Protein AF-A0A8B9GJD8-F1 (afdb_monomer_lite)

Secondary structure (DSSP, 8-state):
--HHHHHHHHHHHHHHHHHT------------------------------------S----PPPP----TTHHHHHHHHHHHHHHHHHHHHHHHHHHHHHHHHHHHHHHHHHHHHHHHHHHHHHHHHHHHHHHHHHHHHHHHHHHHHHHHHHT-GGGHHHHHHHHGGGB-TTS-B-TTTS-HHHHHHHHHHHHHHHHHHHHS-STTSTTHHHHHHHHHS-SS----PPPPPP---

Sequence (235 aa):
MSKYLLGAVALVAVGLLIVSGEWSPGAGRGFWGRVGALHPPHRLFLSSGGVYDPADGGCWKLPPSGTGDPQSPQSLSLLLDKLAKENQEIRLMQAELQAHKEELQVLLHKSEENGRLRAALEREAAALQEARAELQRLRAFLRLLEGFMGRLGWGQHFGGVAAQLDGAFRADGAFAHDRLRFTDFVDAVEEMLEEVARRERGRKDVADGFEEFVLRHYSSPGGKERGWRAPGTAG

Structure (mmCIF, N/CA/C/O backbone):
data_AF-A0A8B9GJD8-F1
#
_entry.id   AF-A0A8B9GJD8-F1
#
loop_
_atom_site.group_PDB
_atom_site.id
_atom_site.type_symbol
_atom_site.label_atom_id
_atom_site.label_alt_id
_atom_site.label_comp_id
_atom_site.label_asym_id
_atom_site.label_entity_id
_atom_site.label_seq_id
_atom_site.pdbx_PDB_ins_code
_atom_site.Cartn_x
_atom_site.Cartn_y
_atom_site.Cartn_z
_atom_site.occupancy
_atom_site.B_iso_or_equiv
_atom_site.auth_seq_id
_atom_site.auth_comp_id
_atom_site.auth_asym_id
_atom_site.auth_atom_id
_atom_site.pdbx_PDB_model_num
ATOM 1 N N . MET A 1 1 ? 19.750 16.451 37.054 1.00 52.12 1 MET A N 1
ATOM 2 C CA . MET A 1 1 ? 18.864 15.369 36.569 1.00 52.12 1 MET A CA 1
ATOM 3 C C . MET A 1 1 ? 17.425 15.670 36.957 1.00 52.12 1 MET A C 1
ATOM 5 O O . MET A 1 1 ? 17.160 15.959 38.116 1.00 52.12 1 MET A O 1
ATOM 9 N N . SER A 1 2 ? 16.525 15.686 35.974 1.00 58.72 2 SER A N 1
ATOM 10 C CA . SER A 1 2 ? 15.133 16.130 36.115 1.00 58.72 2 SER A CA 1
ATOM 11 C C . SER A 1 2 ? 14.290 15.135 36.927 1.00 58.72 2 SER A C 1
ATOM 13 O O . SER A 1 2 ? 14.266 13.948 36.610 1.00 58.72 2 SER A O 1
ATOM 15 N N . LYS A 1 3 ? 13.575 15.615 37.955 1.00 64.38 3 LYS A N 1
ATOM 16 C CA . LYS A 1 3 ? 12.706 14.813 38.849 1.00 64.38 3 LYS A CA 1
ATOM 17 C C . LYS A 1 3 ? 11.598 14.064 38.092 1.00 64.38 3 LYS A C 1
ATOM 19 O O . LYS A 1 3 ? 11.141 13.016 38.533 1.00 64.38 3 LYS A O 1
ATOM 24 N N . TYR A 1 4 ? 11.222 14.572 36.922 1.00 72.81 4 TYR A N 1
ATOM 25 C CA . TYR A 1 4 ? 10.200 13.993 36.052 1.00 72.81 4 TYR A CA 1
ATOM 26 C C . TYR A 1 4 ? 10.686 12.749 35.297 1.00 72.81 4 TYR A C 1
ATOM 28 O O . TYR A 1 4 ? 9.882 11.893 34.943 1.00 72.81 4 TYR A O 1
ATOM 36 N N . LEU A 1 5 ? 12.004 12.607 35.107 1.00 75.50 5 LEU A N 1
ATOM 37 C CA . LEU A 1 5 ? 12.581 11.439 34.443 1.00 75.50 5 LEU A CA 1
ATOM 38 C C . LEU A 1 5 ? 12.452 10.185 35.321 1.00 75.50 5 LEU A C 1
ATOM 40 O O . LEU A 1 5 ? 12.151 9.107 34.824 1.00 75.50 5 LEU A O 1
ATOM 44 N N . LEU A 1 6 ? 12.623 10.342 36.638 1.00 74.31 6 LEU A N 1
ATOM 45 C CA . LEU A 1 6 ? 12.519 9.238 37.594 1.00 74.31 6 LEU A CA 1
ATOM 46 C C . LEU A 1 6 ? 11.077 8.718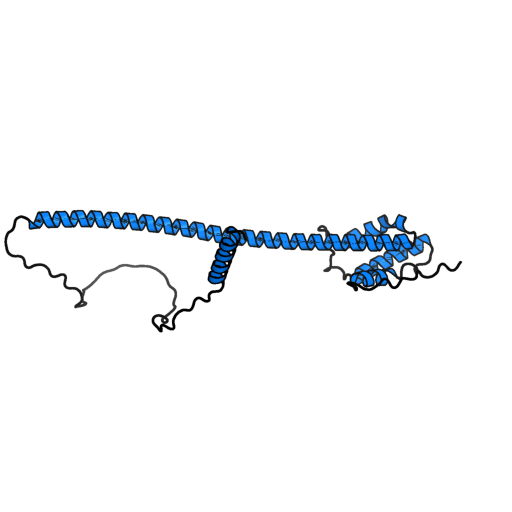 37.704 1.00 74.31 6 LEU A C 1
ATOM 48 O O . LEU A 1 6 ? 10.859 7.511 37.752 1.00 74.31 6 LEU A O 1
ATOM 52 N N . GLY A 1 7 ? 10.093 9.625 37.672 1.00 75.81 7 GLY A N 1
ATOM 53 C CA . GLY A 1 7 ? 8.674 9.259 37.658 1.00 75.81 7 GLY A CA 1
ATOM 54 C C . GLY A 1 7 ? 8.264 8.515 36.384 1.00 75.81 7 GLY A C 1
ATOM 55 O O . GLY A 1 7 ? 7.554 7.515 36.458 1.00 75.81 7 GLY A O 1
ATOM 56 N N . ALA A 1 8 ? 8.764 8.949 35.222 1.00 82.06 8 ALA A N 1
ATOM 57 C CA . ALA A 1 8 ? 8.489 8.282 33.950 1.00 82.06 8 ALA A CA 1
ATOM 58 C C . ALA A 1 8 ? 9.085 6.864 33.897 1.00 82.06 8 ALA A C 1
ATOM 60 O O . ALA A 1 8 ? 8.410 5.927 33.479 1.00 82.06 8 ALA A O 1
ATOM 61 N N . VAL A 1 9 ? 10.317 6.683 34.386 1.00 80.00 9 VAL A N 1
ATOM 62 C CA . VAL A 1 9 ? 10.970 5.364 34.441 1.00 80.00 9 VAL A CA 1
ATOM 63 C C . VAL A 1 9 ? 10.242 4.413 35.399 1.00 80.00 9 VAL A C 1
ATOM 65 O O . VAL A 1 9 ? 10.074 3.239 35.074 1.00 80.00 9 VAL A O 1
ATOM 68 N N . ALA A 1 10 ? 9.744 4.907 36.538 1.00 79.19 10 ALA A N 1
ATOM 69 C CA . ALA A 1 10 ? 8.987 4.091 37.489 1.00 79.19 10 ALA A CA 1
ATOM 70 C C . ALA A 1 10 ? 7.665 3.567 36.897 1.00 79.19 10 ALA A C 1
ATOM 72 O O . ALA A 1 10 ? 7.338 2.394 37.067 1.00 79.19 10 ALA A O 1
ATOM 73 N N . LEU A 1 11 ? 6.930 4.403 36.156 1.00 84.88 11 LEU A N 1
ATOM 74 C CA . LEU A 1 11 ? 5.676 3.992 35.512 1.00 84.88 11 LEU A CA 1
ATOM 75 C C . LEU A 1 11 ? 5.904 2.971 34.391 1.00 84.88 11 LEU A C 1
ATOM 77 O O . LEU A 1 11 ? 5.134 2.020 34.264 1.00 84.88 11 LEU A O 1
ATOM 81 N N . VAL A 1 12 ? 6.985 3.124 33.622 1.00 84.38 12 VAL A N 1
ATOM 82 C CA . VAL A 1 12 ? 7.373 2.155 32.586 1.00 84.38 12 VAL A CA 1
ATOM 83 C C . VAL A 1 12 ? 7.756 0.810 33.212 1.00 84.38 12 VAL A C 1
ATOM 85 O O . VAL A 1 12 ? 7.318 -0.230 32.725 1.00 84.38 12 VAL A O 1
ATOM 88 N N . ALA A 1 13 ? 8.499 0.814 34.323 1.00 76.25 13 ALA A N 1
ATOM 89 C CA . ALA A 1 13 ? 8.884 -0.408 35.026 1.00 76.25 13 ALA A CA 1
ATOM 90 C C . ALA A 1 13 ? 7.672 -1.166 35.595 1.00 76.25 13 ALA A C 1
ATOM 92 O O . ALA A 1 13 ? 7.586 -2.380 35.433 1.00 76.25 13 ALA A O 1
ATOM 93 N N . VAL A 1 14 ? 6.707 -0.462 36.199 1.00 76.56 14 VAL A N 1
ATOM 94 C CA . VAL A 1 14 ? 5.468 -1.074 36.715 1.00 76.56 14 VAL A CA 1
ATOM 95 C C . VAL A 1 14 ? 4.593 -1.607 35.576 1.00 76.56 14 VAL A C 1
ATOM 97 O O . VAL A 1 14 ? 4.058 -2.708 35.683 1.00 76.56 14 VAL A O 1
ATOM 100 N N . GLY A 1 15 ? 4.495 -0.878 34.458 1.00 72.38 15 GLY A N 1
ATOM 101 C CA . GLY A 1 15 ? 3.761 -1.330 33.273 1.00 72.38 15 GLY A CA 1
ATOM 102 C C . GLY A 1 15 ? 4.343 -2.607 32.656 1.00 72.38 15 GLY A C 1
ATOM 103 O O . GLY A 1 15 ? 3.597 -3.527 32.328 1.00 72.38 15 GLY A O 1
ATOM 104 N N . LEU A 1 16 ? 5.674 -2.710 32.574 1.00 72.00 16 LEU A N 1
ATOM 105 C CA . LEU A 1 16 ? 6.369 -3.923 32.119 1.00 72.00 16 LEU A CA 1
ATOM 106 C C . LEU A 1 16 ? 6.192 -5.109 33.080 1.00 72.00 16 LEU A C 1
ATOM 108 O O . LEU A 1 16 ? 6.101 -6.251 32.626 1.00 72.00 16 LEU A O 1
ATOM 112 N N . LEU A 1 17 ? 6.095 -4.845 34.387 1.00 67.19 17 LEU A N 1
ATOM 113 C CA . LEU A 1 17 ? 5.911 -5.877 35.413 1.00 67.19 17 LEU A CA 1
ATOM 114 C C . LEU A 1 17 ? 4.512 -6.510 35.361 1.00 67.19 17 LEU A C 1
ATOM 116 O O . LEU A 1 17 ? 4.373 -7.711 35.570 1.00 67.19 17 LEU A O 1
ATOM 120 N N . ILE A 1 18 ? 3.487 -5.720 35.026 1.00 68.94 18 ILE A N 1
ATOM 121 C CA . ILE A 1 18 ? 2.104 -6.201 34.868 1.00 68.94 18 ILE A CA 1
ATOM 122 C C . ILE A 1 18 ? 1.950 -7.019 33.576 1.00 68.94 18 ILE A C 1
ATOM 124 O O . ILE A 1 18 ? 1.262 -8.037 33.567 1.00 68.94 18 ILE A O 1
ATOM 128 N N . VAL A 1 19 ? 2.613 -6.603 32.492 1.00 67.50 19 VAL A N 1
ATOM 129 C CA . VAL A 1 19 ? 2.533 -7.271 31.180 1.00 67.50 19 VAL A CA 1
ATOM 130 C C . VAL A 1 19 ? 3.307 -8.594 31.141 1.00 67.50 19 VAL A C 1
ATOM 132 O O . VAL A 1 19 ? 2.925 -9.495 30.400 1.00 67.50 19 VAL A O 1
ATOM 135 N N . SER A 1 20 ? 4.353 -8.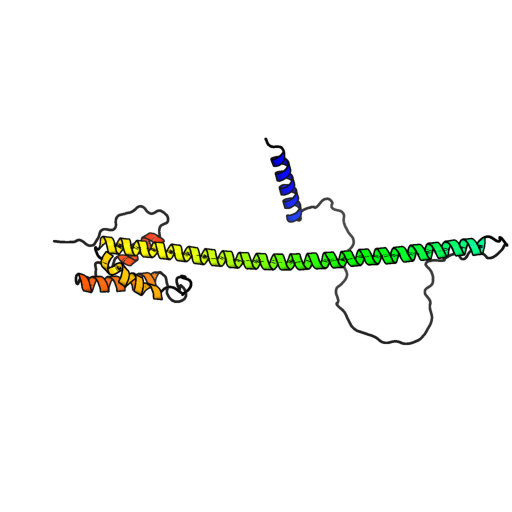754 31.956 1.00 58.47 20 SER A N 1
ATOM 136 C CA . SER A 1 20 ? 5.208 -9.952 31.910 1.00 58.47 20 SER A CA 1
ATOM 137 C C . SER A 1 20 ? 4.705 -11.136 32.748 1.00 58.47 20 SER A C 1
ATOM 139 O O . SER A 1 20 ? 5.341 -12.180 32.738 1.00 58.47 20 SER A O 1
ATOM 141 N N . GLY A 1 21 ? 3.569 -11.028 33.449 1.00 49.94 21 GLY A N 1
ATOM 142 C CA . GLY A 1 21 ? 2.889 -12.193 34.043 1.00 49.94 21 GLY A CA 1
ATOM 143 C C . GLY A 1 21 ? 3.675 -12.984 35.102 1.00 49.94 21 GLY A C 1
ATOM 144 O O . GLY A 1 21 ? 3.271 -14.091 35.448 1.00 49.94 21 GLY A O 1
ATOM 145 N N . GLU A 1 22 ? 4.767 -12.440 35.642 1.00 53.16 22 GLU A N 1
ATOM 146 C CA . GLU A 1 22 ? 5.702 -13.172 36.504 1.00 53.16 22 GLU A CA 1
ATOM 147 C C . GLU A 1 22 ? 5.793 -12.535 37.899 1.00 53.16 22 GLU A C 1
ATOM 149 O O . GLU A 1 22 ? 6.840 -12.100 38.368 1.00 53.16 22 GLU A O 1
ATOM 154 N N . TRP A 1 23 ? 4.650 -12.472 38.587 1.00 46.44 23 TRP A N 1
ATOM 155 C CA . TRP A 1 23 ? 4.598 -12.295 40.039 1.00 46.44 23 TRP A CA 1
ATOM 156 C C . TRP A 1 23 ? 4.320 -13.663 40.669 1.00 46.44 23 TRP A C 1
ATOM 158 O O . TRP A 1 23 ? 3.176 -14.083 40.823 1.00 46.44 23 TRP A O 1
ATOM 168 N N . SER A 1 24 ? 5.393 -14.370 41.024 1.00 49.72 24 SER A N 1
ATOM 169 C CA . SER A 1 24 ? 5.356 -15.454 42.007 1.00 49.72 24 SER A CA 1
ATOM 170 C C . SER A 1 24 ? 6.076 -15.009 43.277 1.00 49.72 24 SER A C 1
ATOM 172 O O . SER A 1 24 ? 7.305 -14.983 43.311 1.00 49.72 24 SER A O 1
ATOM 174 N N . PRO A 1 25 ? 5.335 -14.740 44.358 1.00 42.56 25 PRO A N 1
ATOM 175 C CA . PRO A 1 25 ? 5.820 -14.930 45.703 1.00 42.56 25 PRO A CA 1
ATOM 176 C C . PRO A 1 25 ? 4.990 -16.027 46.356 1.00 42.56 25 PRO A C 1
ATOM 178 O O . PRO A 1 25 ? 3.794 -15.886 46.596 1.00 42.56 25 PRO A O 1
ATOM 181 N N . GLY A 1 26 ? 5.680 -17.108 46.698 1.00 36.25 26 GLY A N 1
ATOM 182 C CA . GLY A 1 26 ? 5.200 -18.049 47.694 1.00 36.25 26 GLY A CA 1
ATOM 183 C C . GLY A 1 26 ? 4.646 -19.330 47.105 1.00 36.25 26 GLY A C 1
ATOM 184 O O . GLY A 1 26 ? 3.474 -19.442 46.759 1.00 36.25 26 GLY A O 1
ATOM 185 N N . ALA A 1 27 ? 5.496 -20.352 47.121 1.00 48.06 27 ALA A N 1
ATOM 186 C CA . ALA A 1 27 ? 5.062 -21.725 47.277 1.00 48.06 27 ALA A CA 1
ATOM 187 C C . ALA A 1 27 ? 4.088 -21.820 48.470 1.00 48.06 27 ALA A C 1
ATOM 189 O O . ALA A 1 27 ? 4.491 -21.826 49.629 1.00 48.06 27 ALA A O 1
ATOM 190 N N . GLY A 1 28 ? 2.798 -21.881 48.157 1.00 37.38 28 GLY A N 1
ATOM 191 C CA . GLY A 1 28 ? 1.690 -21.997 49.097 1.00 37.38 28 GLY A CA 1
ATOM 192 C C . GLY A 1 28 ? 0.603 -22.867 48.485 1.00 37.38 28 GLY A C 1
ATOM 193 O O . GLY A 1 28 ? -0.443 -22.398 48.069 1.00 37.38 28 GLY A O 1
ATOM 194 N N . ARG A 1 29 ? 0.946 -24.146 48.354 1.00 40.56 29 ARG A N 1
ATOM 195 C CA . ARG A 1 29 ? 0.120 -25.309 48.020 1.00 40.56 29 ARG A CA 1
ATOM 196 C C . ARG A 1 29 ? -1.387 -25.154 48.329 1.00 40.56 29 ARG A C 1
ATOM 198 O O . ARG A 1 29 ? -1.774 -25.110 49.489 1.00 40.56 29 ARG A O 1
ATOM 205 N N . GLY A 1 30 ? -2.197 -25.329 47.285 1.00 39.03 30 GLY A N 1
ATOM 206 C CA . GLY A 1 30 ? -3.366 -26.211 47.323 1.00 39.03 30 GLY A CA 1
ATOM 207 C C . GLY A 1 30 ? -4.744 -25.557 47.421 1.00 39.03 30 GLY A C 1
ATOM 208 O O . GLY A 1 30 ? -4.943 -24.610 48.167 1.00 39.03 30 GLY A O 1
ATOM 209 N N . PHE A 1 31 ? -5.696 -26.213 46.740 1.00 41.84 31 PHE A N 1
ATOM 210 C CA . PHE A 1 31 ? -7.151 -26.070 46.890 1.00 41.84 31 PHE A CA 1
ATOM 211 C C . PHE A 1 31 ? -7.703 -24.858 46.113 1.00 41.84 31 PHE A C 1
ATOM 213 O O . PHE A 1 31 ? -7.696 -23.742 46.597 1.00 41.84 31 PHE A O 1
ATOM 220 N N . TRP A 1 32 ? -8.098 -24.948 44.842 1.00 34.38 32 TRP A N 1
ATOM 221 C CA . TRP A 1 32 ? -9.120 -25.819 44.263 1.00 34.38 32 TRP A CA 1
ATOM 222 C C . TRP A 1 32 ? -8.892 -25.950 42.750 1.00 34.38 32 TRP A C 1
ATOM 224 O O . TRP A 1 32 ? -8.771 -24.950 42.050 1.00 34.38 32 TRP A O 1
ATOM 234 N N . GLY A 1 33 ? -8.854 -27.177 42.229 1.00 32.78 33 GLY A N 1
ATOM 235 C CA . GLY A 1 33 ? -8.586 -27.419 40.809 1.00 32.78 33 GLY A CA 1
ATOM 236 C C . GLY A 1 33 ? -8.928 -28.833 40.345 1.00 32.78 33 GLY A C 1
ATOM 237 O O . GLY A 1 33 ? -8.053 -29.538 39.851 1.00 32.78 33 GLY A O 1
ATOM 238 N N . ARG A 1 34 ? -10.180 -29.259 40.552 1.00 36.41 34 ARG A N 1
ATOM 239 C CA . ARG A 1 34 ? -10.932 -30.313 39.825 1.00 36.41 34 ARG A CA 1
ATOM 240 C C . ARG A 1 34 ? -12.284 -30.407 40.541 1.00 36.41 34 ARG A C 1
ATOM 242 O O . ARG A 1 34 ? -12.280 -30.488 41.758 1.00 36.41 34 ARG A O 1
ATOM 249 N N . VAL A 1 35 ? -13.454 -30.289 39.923 1.00 35.50 35 VAL A N 1
ATOM 250 C CA . VAL A 1 35 ? -14.062 -31.072 38.832 1.00 35.50 35 VAL A CA 1
ATOM 251 C C . VAL A 1 35 ? -15.124 -30.128 38.230 1.00 35.50 35 VAL A C 1
ATOM 253 O O . VAL A 1 35 ? -15.815 -29.456 38.980 1.00 35.50 35 VAL A O 1
ATOM 256 N N . GLY A 1 36 ? -15.215 -29.873 36.931 1.00 34.38 36 GLY A N 1
ATOM 257 C CA . GLY A 1 36 ? -15.635 -30.801 35.891 1.00 34.38 36 GLY A CA 1
ATOM 258 C C . GLY A 1 36 ? -16.574 -30.036 34.960 1.00 34.38 36 GLY A C 1
ATOM 259 O O . GLY A 1 36 ? -17.546 -29.434 35.406 1.00 34.38 36 GLY A O 1
ATOM 260 N N . ALA A 1 37 ? -16.239 -30.022 33.677 1.00 37.44 37 ALA A N 1
ATOM 261 C CA . ALA A 1 37 ? -17.103 -29.539 32.616 1.00 37.44 37 ALA A CA 1
ATOM 262 C C . ALA A 1 37 ? -18.340 -30.443 32.483 1.00 37.44 37 ALA A C 1
ATOM 264 O O . ALA A 1 37 ? -18.193 -31.659 32.526 1.00 37.44 37 ALA A O 1
ATOM 265 N N . LEU A 1 38 ? -19.520 -29.853 32.275 1.00 33.72 38 LEU A N 1
ATOM 266 C CA . LEU A 1 38 ? -20.425 -30.146 31.156 1.00 33.72 38 LEU A CA 1
ATOM 267 C C . LEU A 1 38 ? -21.496 -29.037 31.082 1.00 33.72 38 LEU A C 1
ATOM 269 O O . LEU A 1 38 ? -21.999 -28.563 32.097 1.00 33.72 38 LEU A O 1
ATOM 273 N N . HIS A 1 39 ? -21.779 -28.588 29.861 1.00 34.91 39 HIS A N 1
ATOM 274 C CA . HIS A 1 39 ? -22.654 -27.462 29.512 1.00 34.91 39 HIS A CA 1
ATOM 275 C C . HIS A 1 39 ? -24.172 -27.831 29.589 1.00 34.91 39 HIS A C 1
ATOM 277 O O . HIS A 1 39 ? -24.494 -29.013 29.695 1.00 34.91 39 HIS A O 1
ATOM 283 N N . PRO A 1 40 ? -25.098 -26.843 29.525 1.00 46.16 40 PRO A N 1
ATOM 284 C CA . PRO A 1 40 ? -26.547 -26.907 29.827 1.00 46.16 40 PRO A CA 1
ATOM 285 C C . PRO A 1 40 ? -27.389 -26.994 28.514 1.00 46.16 40 PRO A C 1
ATOM 287 O O . PRO A 1 40 ? -26.823 -27.453 27.523 1.00 46.16 40 PRO A O 1
ATOM 290 N N . PRO A 1 41 ? -28.629 -26.446 28.347 1.00 57.69 41 PRO A N 1
ATOM 291 C CA . PRO A 1 41 ? -29.826 -26.234 29.201 1.00 57.69 41 PRO A CA 1
ATOM 292 C C . PRO A 1 41 ? -31.145 -26.795 28.564 1.00 57.69 41 PRO A C 1
ATOM 294 O O . PRO A 1 41 ? -31.157 -27.146 27.393 1.00 57.69 41 PRO A O 1
ATOM 297 N N . HIS A 1 42 ? -32.276 -26.824 29.299 1.00 31.47 42 HIS A N 1
ATOM 298 C CA . HIS A 1 42 ? -33.621 -26.310 28.901 1.00 31.47 42 HIS A CA 1
ATOM 299 C C . HIS A 1 42 ? -34.819 -26.913 29.691 1.00 31.47 42 HIS A C 1
ATOM 301 O O . HIS A 1 42 ? -35.090 -28.103 29.637 1.00 31.47 42 HIS A O 1
ATOM 307 N N . ARG A 1 43 ? -35.573 -25.991 30.322 1.00 29.33 43 ARG A N 1
ATOM 308 C CA . ARG A 1 43 ? -37.045 -25.856 30.502 1.00 29.33 43 ARG A CA 1
ATOM 309 C C . ARG A 1 43 ? -37.941 -26.966 31.117 1.00 29.33 43 ARG A C 1
ATOM 311 O O . ARG A 1 43 ? -38.266 -27.946 30.470 1.00 29.33 43 ARG A O 1
ATOM 318 N N . LEU A 1 44 ? -38.542 -26.560 32.253 1.00 35.66 44 LEU A N 1
ATOM 319 C CA . LEU A 1 44 ? -39.980 -26.535 32.631 1.00 35.66 44 LEU A CA 1
ATOM 320 C C . LEU A 1 44 ? -40.800 -27.845 32.615 1.00 35.66 44 LEU A C 1
ATOM 322 O O . LEU A 1 44 ? -41.134 -28.327 31.544 1.00 35.66 44 LEU A O 1
ATOM 326 N N . PHE A 1 45 ? -41.351 -28.255 33.768 1.00 28.11 45 PHE A N 1
ATOM 327 C CA . PHE A 1 45 ? -42.769 -28.031 34.128 1.00 28.11 45 PHE A CA 1
ATOM 328 C C . PHE A 1 45 ? -43.081 -28.511 35.560 1.00 28.11 45 PHE A C 1
ATOM 330 O O . PHE A 1 45 ? -42.372 -29.336 36.127 1.00 28.11 45 PHE A O 1
ATOM 337 N N . LEU A 1 46 ? -44.138 -27.934 36.135 1.00 37.69 46 LEU A N 1
ATOM 338 C CA . LEU A 1 46 ? -44.667 -28.153 37.484 1.00 37.69 46 LEU A CA 1
ATOM 339 C C . LEU A 1 46 ? -45.100 -29.610 37.742 1.00 37.69 46 LEU A C 1
ATOM 341 O O . LEU A 1 46 ? -45.616 -30.247 36.831 1.00 37.69 46 LEU A O 1
ATOM 345 N N . SER A 1 47 ? -45.053 -30.072 38.999 1.00 30.70 47 SER A N 1
ATOM 346 C CA . SER A 1 47 ? -46.262 -30.350 39.805 1.00 30.70 47 SER A CA 1
ATOM 347 C C . SER A 1 47 ? -45.975 -31.252 41.016 1.00 30.70 47 SER A C 1
ATOM 349 O O . SER A 1 47 ? -45.367 -32.306 40.887 1.00 30.70 47 SER A O 1
ATOM 351 N N . SER A 1 48 ? -46.514 -30.817 42.158 1.00 36.06 48 SER A N 1
ATOM 352 C CA . SER A 1 48 ? -47.061 -31.594 43.278 1.00 36.06 48 SER A CA 1
ATOM 353 C C . SER A 1 48 ? -46.219 -32.656 43.995 1.00 36.06 48 SER A C 1
ATOM 355 O O . SER A 1 48 ? -45.950 -33.732 43.476 1.00 36.06 48 SER A O 1
ATOM 357 N N . GLY A 1 49 ? -46.049 -32.421 45.300 1.00 32.59 49 GLY A N 1
ATOM 358 C CA . GLY A 1 49 ? -46.231 -33.479 46.291 1.00 32.59 49 GLY A CA 1
ATOM 359 C C . GLY A 1 49 ? -44.990 -33.884 47.077 1.00 32.59 49 GLY A C 1
ATOM 360 O O . GLY A 1 49 ? -44.167 -34.648 46.596 1.00 32.59 49 GLY A O 1
ATOM 361 N N . GLY A 1 50 ? -44.980 -33.499 48.355 1.00 30.31 50 GLY A N 1
ATOM 362 C CA . GLY A 1 50 ? -44.617 -34.443 49.409 1.00 30.31 50 GLY A CA 1
ATOM 363 C C . GLY A 1 50 ? -43.270 -34.249 50.098 1.00 30.31 50 GLY A C 1
ATOM 364 O O . GLY A 1 50 ? -42.237 -34.639 49.580 1.00 30.31 50 GLY A O 1
ATOM 365 N N . VAL A 1 51 ? -43.383 -33.788 51.346 1.00 33.50 51 VAL A N 1
ATOM 366 C CA . VAL A 1 51 ? -42.628 -34.234 52.530 1.00 33.50 51 VAL A CA 1
ATOM 367 C C . VAL A 1 51 ? -41.131 -33.906 52.573 1.00 33.50 51 VAL A C 1
ATOM 369 O O . VAL A 1 51 ? -40.276 -34.537 51.964 1.00 33.50 51 VAL A O 1
ATOM 372 N N . TYR A 1 52 ? -40.850 -32.919 53.415 1.00 30.80 52 TYR A N 1
ATOM 373 C CA . TYR A 1 52 ? -39.572 -32.627 54.047 1.00 30.80 52 TYR A CA 1
ATOM 374 C C . TYR A 1 52 ? -39.071 -33.834 54.853 1.00 30.80 52 TYR A C 1
ATOM 376 O O . TYR A 1 52 ? -39.841 -34.377 55.639 1.00 30.80 52 TYR A O 1
ATOM 384 N N . ASP A 1 53 ? -37.783 -34.157 54.740 1.00 43.00 53 ASP A N 1
ATOM 385 C CA . ASP A 1 53 ? -36.892 -34.227 55.909 1.00 43.00 53 ASP A CA 1
ATOM 386 C C . ASP A 1 53 ? -35.425 -34.150 55.442 1.00 43.00 53 ASP A C 1
ATOM 388 O O . ASP A 1 53 ? -34.994 -34.955 54.611 1.00 43.00 53 ASP A O 1
ATOM 392 N N . PRO A 1 54 ? -34.653 -33.160 55.917 1.00 42.09 54 PRO A N 1
ATOM 393 C CA . PRO A 1 54 ? -33.347 -33.523 56.440 1.00 42.09 54 PRO A CA 1
ATOM 394 C C . PRO A 1 54 ? -33.106 -32.852 57.792 1.00 42.09 54 PRO A C 1
ATOM 396 O O . PRO A 1 54 ? -32.921 -31.636 57.899 1.00 42.09 54 PRO A O 1
ATOM 399 N N . ALA A 1 55 ? -33.079 -33.703 58.810 1.00 47.19 55 ALA A N 1
ATOM 400 C CA . ALA A 1 55 ? -32.578 -33.432 60.136 1.00 47.19 55 ALA A CA 1
ATOM 401 C C . ALA A 1 55 ? -31.206 -32.728 60.129 1.00 47.19 55 ALA A C 1
ATOM 403 O O . ALA A 1 55 ? -30.285 -33.083 59.393 1.00 47.19 55 ALA A O 1
ATOM 404 N N . ASP A 1 56 ? -31.125 -31.777 61.058 1.00 42.72 56 ASP A N 1
ATOM 405 C CA . ASP A 1 56 ? -29.952 -31.230 61.731 1.00 42.72 56 ASP A CA 1
ATOM 406 C C . ASP A 1 56 ? -28.988 -30.319 60.965 1.00 42.72 56 ASP A C 1
ATOM 408 O O . ASP A 1 56 ? -28.049 -30.733 60.289 1.00 42.72 56 ASP A O 1
ATOM 412 N N . GLY A 1 57 ? -29.132 -29.018 61.247 1.00 41.72 57 GLY A N 1
ATOM 413 C CA . GLY A 1 57 ? -28.040 -28.071 61.043 1.00 41.72 57 GLY A CA 1
ATOM 414 C C . GLY A 1 57 ? -28.306 -26.595 61.329 1.00 41.72 57 GLY A C 1
ATOM 415 O O . GLY A 1 57 ? -27.618 -25.762 60.753 1.00 41.72 57 GLY A O 1
ATOM 416 N N . GLY A 1 58 ? -29.273 -26.227 62.176 1.00 37.53 58 GLY A N 1
ATOM 417 C CA . GLY A 1 58 ? -29.473 -24.818 62.534 1.00 37.53 58 GLY A CA 1
ATOM 418 C C . GLY A 1 58 ? -30.740 -24.565 63.333 1.00 37.53 58 GLY A C 1
ATOM 419 O O . GLY A 1 58 ? -31.701 -23.999 62.822 1.00 37.53 58 GLY A O 1
ATOM 420 N N . CYS A 1 59 ? -30.751 -25.000 64.592 1.00 33.72 59 CYS A N 1
ATOM 421 C CA . CYS A 1 59 ? -31.811 -24.669 65.536 1.00 33.72 59 CYS A CA 1
ATOM 422 C C . CYS A 1 59 ? -31.806 -23.152 65.788 1.00 33.72 59 CYS A C 1
ATOM 424 O O . CYS A 1 59 ? -31.033 -22.649 66.607 1.00 33.72 59 CYS A O 1
ATOM 426 N N . TRP A 1 60 ? -32.682 -22.415 65.103 1.00 30.73 60 TRP A N 1
ATOM 427 C CA . TRP A 1 60 ? -33.173 -21.154 65.643 1.00 30.73 60 TRP A CA 1
ATOM 428 C C . TRP A 1 60 ? -33.924 -21.509 66.925 1.00 30.73 60 TRP A C 1
ATOM 430 O O . TRP A 1 60 ? -35.069 -21.957 66.884 1.00 30.73 60 TRP A O 1
ATOM 440 N N . LYS A 1 61 ? -33.251 -21.383 68.074 1.00 33.34 61 LYS A N 1
ATOM 441 C CA . LYS A 1 61 ? -33.892 -21.515 69.382 1.00 33.34 61 LYS A CA 1
ATOM 442 C C . LYS A 1 61 ? -35.024 -20.491 69.458 1.00 33.34 61 LYS A C 1
ATOM 444 O O . LYS A 1 61 ? -34.764 -19.302 69.638 1.00 33.34 61 LYS A O 1
ATOM 449 N N . LEU A 1 62 ? -36.269 -20.955 69.351 1.00 44.00 62 LEU A N 1
ATOM 450 C CA . LEU A 1 62 ? -37.412 -20.191 69.833 1.00 44.00 62 LEU A CA 1
ATOM 451 C C . LEU A 1 62 ? -37.224 -19.979 71.346 1.00 44.00 62 LEU A C 1
ATOM 453 O O . LEU A 1 62 ? -36.957 -20.952 72.060 1.00 44.00 62 LEU A O 1
ATOM 457 N N . PRO A 1 63 ? -37.334 -18.741 71.856 1.00 45.28 63 PRO A N 1
ATOM 458 C CA . PRO A 1 63 ? -37.287 -18.510 73.289 1.00 45.28 63 PRO A CA 1
ATOM 459 C C . PRO A 1 63 ? -38.539 -19.118 73.946 1.00 45.28 63 PRO A C 1
ATOM 461 O O . PRO A 1 63 ? -39.624 -19.070 73.356 1.00 45.28 63 PRO A O 1
ATOM 464 N N . PRO A 1 64 ? -38.418 -19.705 75.151 1.00 44.84 64 PRO A N 1
ATOM 465 C CA . PRO A 1 64 ? -39.557 -20.273 75.854 1.00 44.84 64 PRO A CA 1
ATOM 466 C C . PRO A 1 64 ? -40.554 -19.161 76.187 1.00 44.84 64 PRO A C 1
ATOM 468 O O . PRO A 1 64 ? -40.211 -18.151 76.800 1.00 44.84 64 PRO A O 1
ATOM 471 N N . SER A 1 65 ? -41.799 -19.343 75.753 1.00 55.06 65 SER A N 1
ATOM 472 C CA . SER A 1 65 ? -42.906 -18.469 76.123 1.00 55.06 65 SER A CA 1
ATOM 473 C C . SER A 1 65 ? -43.188 -18.617 77.615 1.00 55.06 65 SER A C 1
ATOM 475 O O . SER A 1 65 ? -43.585 -19.688 78.067 1.00 55.06 65 SER A O 1
ATOM 477 N N . GLY A 1 66 ? -43.010 -17.539 78.376 1.00 40.66 66 GLY A N 1
ATOM 478 C CA . GLY A 1 66 ? -43.460 -17.492 79.761 1.00 40.66 66 GLY A CA 1
ATOM 479 C C . GLY A 1 66 ? -42.785 -16.406 80.578 1.00 40.66 66 GLY A C 1
ATOM 480 O O . GLY A 1 66 ? -41.798 -16.694 81.234 1.00 40.66 66 GLY A O 1
ATOM 481 N N . THR A 1 67 ?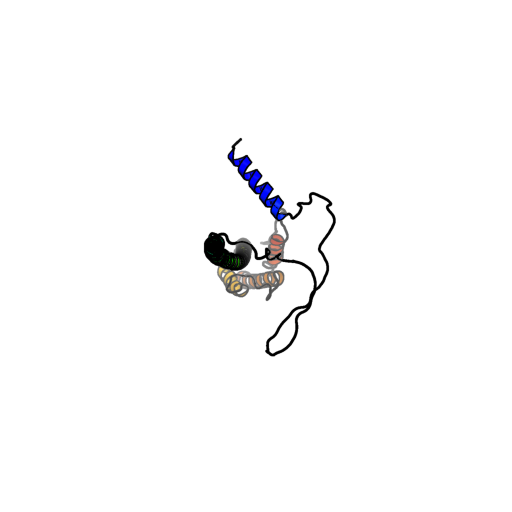 -43.330 -15.190 80.512 1.00 39.81 67 THR A N 1
ATOM 482 C CA . THR A 1 67 ? -43.759 -14.323 81.632 1.00 39.81 67 THR A CA 1
ATOM 483 C C . THR A 1 67 ? -44.025 -12.929 81.067 1.00 39.81 67 THR A C 1
ATOM 485 O O . THR A 1 67 ? -43.269 -12.439 80.234 1.00 39.81 67 THR A O 1
ATOM 488 N N . GLY A 1 68 ? -45.158 -12.334 81.440 1.00 49.59 68 GLY A N 1
ATOM 489 C CA . GLY A 1 68 ? -45.630 -11.079 80.867 1.00 49.59 68 GLY A CA 1
ATOM 490 C C . GLY A 1 68 ? -44.699 -9.905 81.154 1.00 49.59 68 GLY A C 1
ATOM 491 O O . GLY A 1 68 ? -44.601 -9.481 82.297 1.00 49.59 68 GLY A O 1
ATOM 492 N N . ASP A 1 69 ? -44.133 -9.347 80.085 1.00 42.16 69 ASP A N 1
ATOM 493 C CA . ASP A 1 69 ? -43.602 -7.987 80.027 1.00 42.16 69 ASP A CA 1
ATOM 494 C C . ASP A 1 69 ? -44.220 -7.272 78.805 1.00 42.16 69 ASP A C 1
ATOM 496 O O . ASP A 1 69 ? -44.188 -7.813 77.690 1.00 42.16 69 ASP A O 1
ATOM 500 N N . PRO A 1 70 ? -44.779 -6.054 78.952 1.00 44.53 70 PRO A N 1
ATOM 501 C CA . PRO A 1 70 ? -45.481 -5.347 77.873 1.00 44.53 70 PRO A CA 1
ATOM 502 C C . PRO A 1 70 ? -44.575 -4.813 76.743 1.00 44.53 70 PRO A C 1
ATOM 504 O O . PRO A 1 70 ? -45.071 -4.168 75.824 1.00 44.53 70 PRO A O 1
ATOM 507 N N . GLN A 1 71 ? -43.265 -5.091 76.758 1.00 50.44 71 GLN A N 1
ATOM 508 C CA . GLN A 1 71 ? -42.303 -4.570 75.772 1.00 50.44 71 GLN A CA 1
ATOM 509 C C . GLN A 1 71 ? -42.020 -5.505 74.578 1.00 50.44 71 GLN A C 1
ATOM 511 O O . GLN A 1 71 ? -41.363 -5.094 73.619 1.00 50.44 71 GLN A O 1
ATOM 516 N N . SER A 1 72 ? -42.523 -6.744 74.582 1.00 58.50 72 SER A N 1
ATOM 517 C CA . SER A 1 72 ? -42.241 -7.762 73.550 1.00 58.50 72 SER A CA 1
ATOM 518 C C . SER A 1 72 ? -42.863 -7.533 72.152 1.00 58.50 72 SER A C 1
ATOM 520 O O . SER A 1 72 ? -42.174 -7.815 71.170 1.00 58.50 72 SER A O 1
ATOM 522 N N . PRO A 1 73 ? -44.084 -6.978 71.972 1.00 66.31 73 PRO A N 1
ATOM 523 C CA . PRO A 1 73 ? -44.610 -6.716 70.626 1.00 66.31 73 PRO A CA 1
ATOM 524 C C . PRO A 1 73 ? -43.995 -5.459 69.993 1.00 66.31 73 PRO A C 1
ATOM 526 O O . PRO A 1 73 ? -43.794 -5.397 68.784 1.00 66.31 73 PRO A O 1
ATOM 529 N N . GLN A 1 74 ? -43.653 -4.461 70.811 1.00 73.19 74 GLN A N 1
ATOM 530 C CA . GLN A 1 74 ? -43.098 -3.180 70.360 1.00 73.19 74 GLN A CA 1
ATOM 531 C C . GLN A 1 74 ? -41.636 -3.320 69.912 1.00 73.19 74 GLN A C 1
ATOM 533 O O . GLN A 1 74 ? -41.239 -2.750 68.897 1.00 73.19 74 GLN A O 1
ATOM 538 N N . SER A 1 75 ? -40.845 -4.127 70.624 1.00 80.94 75 SER A N 1
ATOM 539 C CA . SER A 1 75 ? -39.463 -4.453 70.249 1.00 80.94 75 SER A CA 1
ATOM 540 C C . SER A 1 75 ? -39.381 -5.321 68.984 1.00 80.94 75 SER A C 1
ATOM 542 O O . SER A 1 75 ? -38.542 -5.056 68.125 1.00 80.94 75 SER A O 1
ATOM 544 N N . LEU A 1 76 ? -40.293 -6.284 68.801 1.00 85.06 76 LEU A N 1
ATOM 545 C CA . LEU A 1 76 ? -40.437 -7.020 67.536 1.00 85.06 76 LEU A CA 1
ATOM 546 C C . LEU A 1 76 ? -40.816 -6.103 66.368 1.00 85.06 76 LEU A C 1
ATOM 548 O O . LEU A 1 76 ? -40.252 -6.232 65.284 1.00 85.06 76 LEU A O 1
ATOM 552 N N . SER A 1 77 ? -41.723 -5.149 66.589 1.00 86.88 77 SER A N 1
ATOM 553 C CA . SER A 1 77 ? -42.119 -4.186 65.557 1.00 86.88 77 SER A CA 1
ATOM 554 C C . SER A 1 77 ? -40.941 -3.313 65.108 1.00 86.88 77 SER A C 1
ATOM 556 O O . SER A 1 77 ? -40.755 -3.111 63.913 1.00 86.88 77 SER A O 1
ATOM 558 N N . LEU A 1 78 ? -40.096 -2.869 66.048 1.00 90.00 78 LEU A N 1
ATOM 559 C CA . LEU A 1 78 ? -38.859 -2.131 65.756 1.00 90.00 78 LEU A CA 1
ATOM 560 C C . LEU A 1 78 ? -37.845 -2.957 64.950 1.00 90.00 78 LEU A C 1
ATOM 562 O O . LEU A 1 78 ? -37.177 -2.423 64.065 1.00 90.00 78 LEU A O 1
ATOM 566 N N . LEU A 1 79 ? -37.723 -4.255 65.239 1.00 92.00 79 LEU A N 1
ATOM 567 C CA . LEU A 1 79 ? -36.842 -5.155 64.491 1.00 92.00 79 LEU A CA 1
ATOM 568 C C . LEU A 1 79 ? -37.351 -5.405 63.070 1.00 92.00 79 LEU A C 1
ATOM 570 O O . LEU A 1 79 ? -36.547 -5.420 62.144 1.00 92.00 79 LEU A O 1
ATOM 574 N N . LEU A 1 80 ? -38.663 -5.565 62.883 1.00 91.62 80 LEU A N 1
ATOM 575 C CA . LEU A 1 80 ? -39.272 -5.729 61.561 1.00 91.62 80 LEU A CA 1
ATOM 576 C C . LEU A 1 80 ? -39.117 -4.472 60.704 1.00 91.62 80 LEU A C 1
ATOM 578 O O . LEU A 1 80 ? -38.766 -4.588 59.533 1.00 91.62 80 LEU A O 1
ATOM 582 N N . ASP A 1 81 ? -39.304 -3.288 61.289 1.00 93.81 81 ASP A N 1
ATOM 583 C CA . ASP A 1 81 ? -39.083 -2.015 60.595 1.00 93.81 81 ASP A CA 1
ATOM 584 C C . ASP A 1 81 ? -37.618 -1.855 60.176 1.00 93.81 81 ASP A C 1
ATOM 586 O O . ASP A 1 81 ? -37.317 -1.481 59.039 1.00 93.81 81 ASP A O 1
ATOM 590 N N . LYS A 1 82 ? -36.681 -2.199 61.069 1.00 95.56 82 LYS A N 1
ATOM 591 C CA . LYS A 1 82 ? -35.249 -2.167 60.756 1.00 95.56 82 LYS A CA 1
ATOM 592 C C . LYS A 1 82 ? -34.883 -3.187 59.677 1.00 95.56 82 LYS A C 1
ATOM 594 O O . LYS A 1 82 ? -34.161 -2.843 58.749 1.00 95.56 82 LYS A O 1
ATOM 599 N N . LEU A 1 83 ? -35.437 -4.396 59.748 1.00 95.88 83 LEU A N 1
ATOM 600 C CA . LEU A 1 83 ? -35.248 -5.447 58.750 1.00 95.88 83 LEU A CA 1
ATOM 601 C C . LEU A 1 83 ? -35.830 -5.053 57.388 1.00 95.88 83 LEU A C 1
ATOM 603 O O . LEU A 1 83 ? -35.234 -5.355 56.357 1.00 95.88 83 LEU A O 1
ATOM 607 N N . ALA A 1 84 ? -36.985 -4.389 57.362 1.00 94.88 84 ALA A N 1
ATOM 608 C CA . ALA A 1 84 ? -37.585 -3.874 56.138 1.00 94.88 84 ALA A CA 1
ATOM 609 C C . ALA A 1 84 ? -36.694 -2.795 55.512 1.00 94.88 84 ALA A C 1
ATOM 611 O O . ALA A 1 84 ? -36.421 -2.842 54.311 1.00 94.88 84 ALA A O 1
ATOM 612 N N . LYS A 1 85 ? -36.171 -1.879 56.337 1.00 96.25 85 LYS A N 1
ATOM 613 C CA . LYS A 1 85 ? -35.245 -0.829 55.905 1.00 96.25 85 LYS A CA 1
ATOM 614 C C . LYS A 1 85 ? -33.931 -1.399 55.367 1.00 96.25 85 LYS A C 1
ATOM 616 O O . LYS A 1 85 ? -33.522 -1.030 54.271 1.00 96.25 85 LYS A O 1
ATOM 621 N N . GLU A 1 86 ? -33.305 -2.323 56.090 1.00 93.88 86 GLU A N 1
ATOM 622 C CA . GLU A 1 86 ? -32.061 -2.980 55.664 1.00 93.88 86 GLU A CA 1
ATOM 623 C C . GLU A 1 86 ? -32.281 -3.821 54.396 1.00 93.88 86 GLU A C 1
ATOM 625 O O . GLU A 1 86 ? -31.477 -3.767 53.469 1.00 93.88 86 GLU A O 1
ATOM 630 N N . ASN A 1 87 ? -33.415 -4.518 54.265 1.00 95.75 87 ASN A N 1
ATOM 631 C CA . ASN A 1 87 ? -33.764 -5.202 53.014 1.00 95.75 87 ASN A CA 1
ATOM 632 C C . ASN A 1 87 ? -33.958 -4.235 51.841 1.00 95.75 87 ASN A C 1
ATOM 634 O O . ASN A 1 87 ? -33.666 -4.587 50.697 1.00 95.75 87 ASN A O 1
ATOM 638 N N . GLN A 1 88 ? -34.471 -3.033 52.094 1.00 96.94 88 GLN A N 1
ATOM 639 C CA . GLN A 1 88 ? -34.630 -2.017 51.061 1.00 96.94 88 GLN A CA 1
ATOM 640 C C . GLN A 1 88 ? -33.280 -1.418 50.643 1.00 96.94 88 GLN A C 1
ATOM 642 O O . GLN A 1 88 ? -33.052 -1.212 49.452 1.00 96.94 88 GLN A O 1
ATOM 647 N N . GLU A 1 89 ? -32.361 -1.227 51.588 1.00 97.06 89 GLU A N 1
ATOM 648 C CA . GLU A 1 89 ? -30.979 -0.812 51.322 1.00 97.06 89 GLU A CA 1
ATOM 649 C C . GLU A 1 89 ? -30.207 -1.867 50.516 1.00 97.06 89 GLU A C 1
ATOM 651 O O . GLU A 1 89 ? -29.540 -1.530 49.539 1.00 97.06 89 GLU A O 1
ATOM 656 N N . ILE A 1 90 ? -30.383 -3.156 50.827 1.00 97.31 90 ILE A N 1
ATOM 657 C CA . ILE A 1 90 ? -29.799 -4.255 50.042 1.00 97.31 90 ILE A CA 1
ATOM 658 C C . ILE A 1 90 ? -30.282 -4.206 48.586 1.00 97.31 90 ILE A C 1
ATOM 660 O O . ILE A 1 90 ? -29.485 -4.394 47.668 1.00 97.31 90 ILE A O 1
ATOM 664 N N . ARG A 1 91 ? -31.570 -3.925 48.348 1.00 96.50 91 ARG A N 1
ATOM 665 C CA . ARG A 1 91 ? -32.116 -3.809 46.982 1.00 96.50 91 ARG A CA 1
ATOM 666 C C . ARG A 1 91 ? -31.509 -2.637 46.219 1.00 96.50 91 ARG A C 1
ATOM 668 O O . ARG A 1 91 ? -31.210 -2.784 45.037 1.00 96.50 91 ARG A O 1
ATOM 675 N N . LEU A 1 92 ? -31.325 -1.499 46.886 1.00 98.12 92 LEU A N 1
ATOM 676 C CA . LEU A 1 92 ? -30.658 -0.331 46.308 1.00 98.12 92 LEU A CA 1
ATOM 677 C C . LEU A 1 92 ? -29.216 -0.660 45.925 1.00 98.12 92 LEU A C 1
ATOM 679 O O . LEU A 1 92 ? -28.830 -0.470 44.776 1.00 98.12 92 LEU A O 1
ATOM 683 N N . MET A 1 93 ? -28.461 -1.253 46.847 1.00 97.31 93 MET A N 1
ATOM 684 C CA . MET A 1 93 ? -27.075 -1.644 46.605 1.00 97.31 93 MET A CA 1
ATOM 685 C C . MET A 1 93 ? -26.952 -2.648 45.452 1.00 97.31 93 MET A C 1
ATOM 687 O O . MET A 1 93 ? -26.057 -2.542 44.618 1.00 97.31 93 MET A O 1
ATOM 691 N N . GLN A 1 94 ? -27.867 -3.614 45.364 1.00 97.44 94 GLN A N 1
ATOM 692 C CA . GLN A 1 94 ? -27.907 -4.553 44.243 1.00 97.44 94 GLN A CA 1
ATOM 693 C C . GLN A 1 94 ? -28.186 -3.853 42.908 1.00 97.44 94 GLN A C 1
ATOM 695 O O . GLN A 1 94 ? -27.577 -4.219 41.905 1.00 97.44 94 GLN A O 1
ATOM 700 N N . ALA A 1 95 ? -29.067 -2.848 42.886 1.00 97.38 95 ALA A N 1
ATOM 701 C CA . ALA A 1 95 ? -29.351 -2.070 41.683 1.00 97.38 95 ALA A CA 1
ATOM 702 C C . ALA A 1 95 ? -28.138 -1.237 41.238 1.00 97.38 95 ALA A C 1
ATOM 704 O O . ALA A 1 95 ? -27.819 -1.220 40.051 1.00 97.38 95 ALA A O 1
ATOM 705 N N . GLU A 1 96 ? -27.422 -0.610 42.174 1.00 97.81 96 GLU A N 1
ATOM 706 C CA . GLU A 1 96 ? -26.191 0.139 41.882 1.00 97.81 96 GLU A CA 1
ATOM 707 C C . GLU A 1 96 ? -25.078 -0.773 41.359 1.00 97.81 96 GLU A C 1
ATOM 709 O O . GLU A 1 96 ? -24.462 -0.489 40.331 1.00 97.81 96 GLU A O 1
ATOM 714 N N . LEU A 1 97 ? -24.854 -1.917 42.012 1.00 98.38 97 LEU A N 1
ATOM 715 C CA . LEU A 1 97 ? -23.879 -2.910 41.555 1.00 98.38 97 LEU A CA 1
ATOM 716 C C . LEU A 1 97 ? -24.222 -3.446 40.161 1.00 98.38 97 LEU A C 1
ATOM 718 O O . LEU A 1 97 ? -23.327 -3.660 39.340 1.00 98.38 97 LEU A O 1
ATOM 722 N N . GLN A 1 98 ? -25.508 -3.647 39.878 1.00 97.75 98 GLN A N 1
ATOM 723 C CA . GLN A 1 98 ? -25.971 -4.075 38.566 1.00 97.75 98 GLN A CA 1
ATOM 724 C C . GLN A 1 98 ? -25.756 -2.982 37.506 1.00 97.75 98 GLN A C 1
ATOM 726 O O . GLN A 1 98 ? -25.250 -3.290 36.428 1.00 97.75 98 GLN A O 1
ATOM 731 N N . ALA A 1 99 ? -26.038 -1.715 37.820 1.00 97.88 99 ALA A N 1
ATOM 732 C CA . ALA A 1 99 ? -25.780 -0.592 36.919 1.00 97.88 99 ALA A CA 1
ATOM 733 C C . ALA A 1 99 ? -24.281 -0.442 36.598 1.00 97.88 99 ALA A C 1
ATOM 735 O O . ALA A 1 99 ? -23.906 -0.324 35.432 1.00 97.88 99 ALA A O 1
ATOM 736 N N . HIS A 1 100 ? -23.404 -0.539 37.605 1.00 97.94 100 HIS A N 1
ATOM 737 C CA . HIS A 1 100 ? -21.953 -0.502 37.390 1.00 97.94 100 HIS A CA 1
ATOM 738 C C . HIS A 1 100 ? -21.446 -1.684 36.562 1.00 97.94 100 HIS A C 1
ATOM 740 O O . HIS A 1 100 ? -20.549 -1.530 35.731 1.00 97.94 100 HIS A O 1
ATOM 746 N N . LYS A 1 101 ? -22.019 -2.874 36.754 1.00 98.00 101 LYS A N 1
ATOM 747 C CA . LYS A 1 101 ? -21.695 -4.042 35.932 1.00 98.00 101 LYS A CA 1
ATOM 748 C C . LYS A 1 101 ? -22.056 -3.808 34.465 1.00 98.00 101 LYS A C 1
ATOM 750 O O . LYS A 1 101 ? -21.259 -4.147 33.593 1.00 98.00 101 LYS A O 1
ATOM 755 N N . GLU A 1 102 ? -23.228 -3.243 34.195 1.00 97.94 102 GLU A N 1
ATOM 756 C CA . GLU A 1 102 ? -23.676 -2.927 32.836 1.00 97.94 102 GLU A CA 1
ATOM 757 C C . GLU A 1 102 ? -22.789 -1.852 32.193 1.00 97.94 102 GLU A C 1
ATOM 759 O O . GLU A 1 102 ? -22.345 -2.020 31.058 1.00 97.94 102 GLU A O 1
ATOM 764 N N . GLU A 1 103 ? -22.425 -0.806 32.938 1.00 98.06 103 GLU A N 1
ATOM 765 C CA . GLU A 1 103 ? -21.500 0.230 32.465 1.00 98.06 103 GLU A CA 1
ATOM 766 C C . GLU A 1 103 ? -20.120 -0.346 32.104 1.00 98.06 103 GLU A C 1
ATOM 768 O O . GLU A 1 103 ? -19.586 -0.070 31.026 1.00 98.06 103 GLU A O 1
ATOM 773 N N . LEU A 1 104 ? -19.559 -1.211 32.955 1.00 98.19 104 LEU A N 1
ATOM 774 C CA . LEU A 1 104 ? -18.286 -1.882 32.679 1.00 98.19 104 LEU A CA 1
ATOM 775 C C . LEU A 1 104 ? -18.365 -2.791 31.452 1.00 98.19 104 LEU A C 1
ATOM 777 O O . LEU A 1 104 ? -17.421 -2.836 30.664 1.00 98.19 104 LEU A O 1
ATOM 781 N N . GLN A 1 105 ? -19.481 -3.493 31.259 1.00 97.56 105 GLN A N 1
ATOM 782 C CA . GLN A 1 105 ? -19.688 -4.315 30.067 1.00 97.56 105 GLN A CA 1
ATOM 783 C C . GLN A 1 105 ? -19.713 -3.467 28.793 1.00 97.56 105 GLN A C 1
ATOM 785 O O . GLN A 1 105 ? -19.087 -3.840 27.800 1.00 97.56 105 GLN A O 1
ATOM 790 N N . VAL A 1 106 ? -20.359 -2.299 28.831 1.00 98.31 106 VAL A N 1
ATOM 791 C CA . VAL A 1 106 ? -20.365 -1.351 27.707 1.00 98.31 106 VAL A CA 1
ATOM 792 C C . VAL A 1 106 ? -18.957 -0.824 27.422 1.00 98.31 106 VAL A C 1
ATOM 794 O O . VAL A 1 106 ? -18.534 -0.784 26.265 1.00 98.31 106 VAL A O 1
ATOM 797 N N . LEU A 1 107 ? -18.201 -0.451 28.458 1.00 97.75 107 LEU A N 1
ATOM 798 C CA . LEU A 1 107 ? -16.827 0.034 28.302 1.00 97.75 107 LEU A CA 1
ATOM 799 C C . LEU A 1 107 ? -15.891 -1.037 27.738 1.00 97.75 107 LEU A C 1
ATOM 801 O O . LEU A 1 107 ? -15.079 -0.732 26.863 1.00 97.75 107 LEU A O 1
ATOM 805 N N . LEU A 1 108 ? -16.012 -2.283 28.202 1.00 97.81 108 LEU A N 1
ATOM 806 C CA . LEU A 1 108 ? -15.245 -3.410 27.673 1.00 97.81 108 LEU A CA 1
ATOM 807 C C . LEU A 1 108 ? -15.552 -3.635 26.197 1.00 97.81 108 LEU A C 1
ATOM 809 O O . LEU A 1 108 ? -14.627 -3.682 25.390 1.00 97.81 108 LEU A O 1
ATOM 813 N N . HIS A 1 109 ? -16.832 -3.676 25.830 1.00 97.69 109 HIS A N 1
ATOM 814 C CA . HIS A 1 109 ? -17.230 -3.841 24.438 1.00 97.69 109 HIS A CA 1
ATOM 815 C C . HIS A 1 109 ? -16.666 -2.726 23.547 1.00 97.69 109 HIS A C 1
ATOM 817 O O . HIS A 1 109 ? -16.046 -2.987 22.518 1.00 97.69 109 HIS A O 1
ATOM 823 N N . LYS A 1 110 ? -16.768 -1.471 23.996 1.00 96.75 110 LYS A N 1
ATOM 824 C CA . LYS A 1 110 ? -16.201 -0.323 23.281 1.00 96.75 110 LYS A CA 1
ATOM 825 C C . LYS A 1 110 ? -14.673 -0.388 23.180 1.00 96.75 110 LYS A C 1
ATOM 827 O O . LYS A 1 110 ? -14.099 0.042 22.181 1.00 96.75 110 LYS A O 1
ATOM 832 N N . SER A 1 111 ? -13.995 -0.904 24.204 1.00 96.88 111 SER A N 1
ATOM 833 C CA . SER A 1 111 ? -12.546 -1.135 24.181 1.00 96.88 111 SER A CA 1
ATOM 834 C C . SER A 1 111 ? -12.161 -2.182 23.131 1.00 96.88 111 SER A C 1
ATOM 836 O O . SER A 1 111 ? -11.225 -1.965 22.360 1.00 96.88 111 SER A O 1
ATOM 838 N N . GLU A 1 112 ? -12.919 -3.277 23.039 1.00 97.19 112 GLU A N 1
ATOM 839 C CA . GLU A 1 112 ? -12.720 -4.314 22.022 1.00 97.19 112 GLU A CA 1
ATOM 840 C C . GLU A 1 112 ? -12.926 -3.768 20.606 1.00 97.19 112 GLU A C 1
ATOM 842 O O . GLU A 1 112 ? -12.092 -3.999 19.727 1.00 97.19 112 GLU A O 1
ATOM 847 N N . GLU A 1 113 ? -13.997 -3.005 20.379 1.00 97.00 113 GLU A N 1
ATOM 848 C CA . GLU A 1 113 ? -14.255 -2.349 19.094 1.00 97.00 113 GLU A CA 1
ATOM 849 C C . GLU A 1 113 ? -13.146 -1.361 18.728 1.00 97.00 113 GLU A C 1
ATOM 851 O O . GLU A 1 113 ? -12.629 -1.395 17.611 1.00 97.00 113 GLU A O 1
ATOM 856 N N . ASN A 1 114 ? -12.699 -0.540 19.681 1.00 97.31 114 ASN A N 1
ATOM 857 C CA . ASN A 1 114 ? -11.563 0.356 19.477 1.00 97.31 114 ASN A CA 1
ATOM 858 C C . ASN A 1 114 ? -10.281 -0.412 19.125 1.00 97.31 114 ASN A C 1
ATOM 860 O O . ASN A 1 114 ? -9.521 0.029 18.262 1.00 97.31 114 ASN A O 1
ATOM 864 N N . GLY A 1 115 ? -10.039 -1.561 19.760 1.00 97.88 115 GLY A N 1
ATOM 865 C CA . GLY A 1 115 ? -8.924 -2.444 19.425 1.00 97.88 115 GLY A CA 1
ATOM 866 C C . GLY A 1 115 ? -9.014 -2.966 17.989 1.00 97.88 115 GLY A C 1
ATOM 867 O O . GLY A 1 115 ? -8.031 -2.921 17.250 1.00 97.88 115 GLY A O 1
ATOM 868 N N . ARG A 1 116 ? -10.209 -3.383 17.556 1.00 97.25 116 ARG A N 1
ATOM 869 C CA . ARG A 1 116 ? -10.459 -3.836 16.177 1.00 97.25 116 ARG A CA 1
ATOM 870 C C . ARG A 1 116 ? -10.244 -2.723 15.153 1.00 97.25 116 ARG A C 1
ATOM 872 O O . ARG A 1 116 ? -9.595 -2.963 14.138 1.00 97.25 116 ARG A O 1
ATOM 879 N N . LEU A 1 117 ? -10.739 -1.516 15.426 1.00 97.88 117 LEU A N 1
ATOM 880 C CA . LEU A 1 117 ? -10.555 -0.354 14.553 1.00 97.88 117 LEU A CA 1
ATOM 881 C C . LEU A 1 117 ? -9.077 0.027 14.423 1.00 97.88 117 LEU A C 1
ATOM 883 O O . LEU A 1 117 ? -8.604 0.269 13.317 1.00 97.88 117 LEU A O 1
ATOM 887 N N . ARG A 1 118 ? -8.325 0.018 15.531 1.00 97.62 118 ARG A N 1
ATOM 888 C CA . ARG A 1 118 ? -6.875 0.265 15.509 1.00 97.62 118 ARG A CA 1
ATOM 889 C C . ARG A 1 118 ? -6.133 -0.765 14.664 1.00 97.62 118 ARG A C 1
ATOM 891 O O . ARG A 1 118 ? -5.346 -0.380 13.810 1.00 97.62 118 ARG A O 1
ATOM 898 N N . ALA A 1 119 ? -6.444 -2.049 14.830 1.00 97.75 119 ALA A N 1
ATOM 899 C CA . ALA A 1 119 ? -5.832 -3.102 14.024 1.00 97.75 119 ALA A CA 1
ATOM 900 C C . ALA A 1 119 ? -6.155 -2.963 12.522 1.00 97.75 119 ALA A C 1
ATOM 902 O O . ALA A 1 119 ? -5.315 -3.266 11.678 1.00 97.75 119 ALA A O 1
ATOM 903 N N . ALA A 1 120 ? -7.360 -2.507 12.166 1.00 97.50 120 ALA A N 1
ATOM 904 C CA . ALA A 1 120 ? -7.716 -2.228 10.775 1.00 97.50 120 ALA A CA 1
ATOM 905 C C . ALA A 1 120 ? -6.922 -1.037 10.210 1.00 97.50 120 ALA A C 1
ATOM 907 O O . ALA A 1 120 ? -6.326 -1.158 9.141 1.00 97.50 120 ALA A O 1
ATOM 908 N N . LEU A 1 121 ? -6.837 0.063 10.962 1.00 98.12 121 LEU A N 1
ATOM 909 C CA . LEU A 1 121 ? -6.051 1.243 10.586 1.00 98.12 121 LEU A CA 1
ATOM 910 C C . LEU A 1 121 ? -4.564 0.917 10.398 1.00 98.12 121 LEU A C 1
ATOM 912 O O . LEU A 1 121 ? -3.942 1.396 9.455 1.00 98.12 121 LEU A O 1
ATOM 916 N N . GLU A 1 122 ? -3.986 0.084 11.265 1.00 97.38 122 GLU A N 1
ATOM 917 C CA . GLU A 1 122 ? -2.590 -0.352 11.141 1.00 97.38 122 GLU A CA 1
ATOM 918 C C . GLU A 1 122 ? -2.350 -1.174 9.869 1.00 97.38 122 GLU A C 1
ATOM 920 O O . GLU A 1 122 ? -1.337 -0.983 9.194 1.00 97.38 122 GLU A O 1
ATOM 925 N N . ARG A 1 123 ? -3.292 -2.048 9.495 1.00 96.62 123 ARG A N 1
ATOM 926 C CA . ARG A 1 123 ? -3.214 -2.809 8.237 1.00 96.62 123 ARG A CA 1
ATOM 927 C C . ARG A 1 123 ? -3.277 -1.896 7.017 1.00 96.62 123 ARG A C 1
ATOM 929 O O . ARG A 1 123 ? -2.484 -2.069 6.096 1.00 96.62 123 ARG A O 1
ATOM 936 N N . GLU A 1 124 ? -4.180 -0.918 7.017 1.00 95.44 124 GLU A N 1
ATOM 937 C CA . GLU A 1 124 ? -4.264 0.068 5.935 1.00 95.44 124 GLU A CA 1
ATOM 938 C C . GLU A 1 124 ? -2.992 0.917 5.843 1.00 95.44 124 GLU A C 1
ATOM 940 O O . GLU A 1 124 ? -2.471 1.142 4.750 1.00 95.44 124 GLU A O 1
ATOM 945 N N . ALA A 1 125 ? -2.439 1.340 6.982 1.00 94.75 125 ALA A N 1
ATOM 946 C CA . ALA A 1 125 ? -1.185 2.082 7.022 1.00 94.75 125 ALA A CA 1
ATOM 947 C C . ALA A 1 125 ? -0.011 1.266 6.454 1.00 94.75 125 ALA A C 1
ATOM 949 O O . ALA A 1 125 ? 0.790 1.809 5.690 1.00 94.75 125 ALA A O 1
ATOM 950 N N . ALA A 1 126 ? 0.070 -0.028 6.777 1.00 93.88 126 ALA A N 1
ATOM 951 C CA . ALA A 1 126 ? 1.084 -0.926 6.229 1.00 93.88 126 ALA A CA 1
ATOM 952 C C . ALA A 1 126 ? 0.951 -1.073 4.703 1.00 93.88 126 ALA A C 1
ATOM 954 O O . ALA A 1 126 ? 1.939 -0.908 3.987 1.00 93.88 126 ALA A O 1
ATOM 955 N N . ALA A 1 127 ? -0.268 -1.278 4.196 1.00 86.25 127 ALA A N 1
ATOM 956 C CA . ALA A 1 127 ? -0.527 -1.370 2.758 1.00 86.25 127 ALA A CA 1
ATOM 957 C C . ALA A 1 127 ? -0.160 -0.070 2.015 1.00 86.25 127 ALA A C 1
ATOM 959 O O . ALA A 1 127 ? 0.478 -0.099 0.963 1.00 86.25 127 ALA A O 1
ATOM 960 N N . LEU A 1 128 ? -0.493 1.095 2.585 1.00 91.00 128 LEU A N 1
ATOM 961 C CA . LEU A 1 128 ? -0.101 2.392 2.021 1.00 91.00 128 LEU A CA 1
ATOM 962 C C . LEU A 1 128 ? 1.418 2.592 2.015 1.00 91.00 128 LEU A C 1
ATOM 964 O O . LEU A 1 128 ? 1.958 3.214 1.097 1.00 91.00 128 LEU A O 1
ATOM 968 N N . GLN A 1 129 ? 2.115 2.113 3.044 1.00 87.19 129 GLN A N 1
ATOM 969 C CA . GLN A 1 129 ? 3.570 2.187 3.102 1.00 87.19 129 GLN A CA 1
ATOM 970 C C . GLN A 1 129 ? 4.214 1.313 2.020 1.00 87.19 129 GLN A C 1
ATOM 972 O O . GLN A 1 129 ? 5.166 1.758 1.376 1.00 87.19 129 GLN A O 1
ATOM 977 N N . GLU A 1 130 ? 3.689 0.111 1.797 1.00 84.62 130 GLU A N 1
ATOM 978 C CA . GLU A 1 130 ? 4.148 -0.798 0.747 1.00 84.62 130 GLU A CA 1
ATOM 979 C C . GLU A 1 130 ? 3.947 -0.190 -0.646 1.00 84.62 130 GLU A C 1
ATOM 981 O O . GLU A 1 130 ? 4.923 -0.020 -1.379 1.00 84.62 130 GLU A O 1
ATOM 986 N N . ALA A 1 131 ? 2.740 0.300 -0.950 1.00 81.94 131 ALA A N 1
ATOM 987 C CA . ALA A 1 131 ? 2.456 0.989 -2.210 1.00 81.94 131 ALA A CA 1
ATOM 988 C C . ALA A 1 131 ? 3.383 2.202 -2.433 1.00 81.94 131 ALA A C 1
ATOM 990 O O . ALA A 1 131 ? 3.900 2.432 -3.529 1.00 81.94 131 ALA A O 1
ATOM 991 N N . ARG A 1 132 ? 3.677 2.978 -1.377 1.00 84.19 132 ARG A N 1
ATOM 992 C CA . ARG A 1 132 ? 4.657 4.077 -1.455 1.00 84.19 132 ARG A CA 1
ATOM 993 C C . ARG A 1 132 ? 6.067 3.582 -1.765 1.00 84.19 132 ARG A C 1
ATOM 995 O O . ARG A 1 132 ? 6.765 4.239 -2.534 1.00 84.19 132 ARG A O 1
ATOM 1002 N N . ALA A 1 133 ? 6.509 2.478 -1.166 1.00 81.81 133 ALA A N 1
ATOM 1003 C CA . ALA A 1 133 ? 7.828 1.911 -1.432 1.00 81.81 133 ALA A CA 1
ATOM 1004 C C . ALA A 1 133 ? 7.955 1.455 -2.893 1.00 81.81 133 ALA A C 1
ATOM 1006 O O . ALA A 1 133 ? 8.992 1.676 -3.520 1.00 81.81 133 ALA A O 1
ATOM 1007 N N . GLU A 1 134 ? 6.892 0.895 -3.462 1.00 78.56 134 GLU A N 1
ATOM 1008 C CA . GLU A 1 134 ? 6.846 0.492 -4.868 1.00 78.56 134 GLU A CA 1
ATOM 1009 C C . GLU A 1 134 ? 6.899 1.688 -5.819 1.00 78.56 134 GLU A C 1
ATOM 1011 O O . GLU A 1 134 ? 7.728 1.703 -6.730 1.00 78.56 134 GLU A O 1
ATOM 1016 N N . LEU A 1 135 ? 6.137 2.752 -5.546 1.00 81.25 135 LEU A N 1
ATOM 1017 C CA . LEU A 1 135 ? 6.232 3.998 -6.313 1.00 81.25 135 LEU A CA 1
ATOM 1018 C C . LEU A 1 135 ? 7.649 4.594 -6.283 1.00 81.25 135 LEU A C 1
ATOM 1020 O O . LEU A 1 135 ? 8.120 5.140 -7.282 1.00 81.25 135 LEU A O 1
ATOM 1024 N N . GLN A 1 136 ? 8.353 4.496 -5.151 1.00 82.38 136 GLN A N 1
ATOM 1025 C CA . GLN A 1 136 ? 9.752 4.928 -5.061 1.00 82.38 136 GLN A CA 1
ATOM 1026 C C . GLN A 1 136 ? 10.680 4.041 -5.902 1.00 82.38 136 GLN A C 1
ATOM 1028 O O . GLN A 1 136 ? 11.559 4.569 -6.585 1.00 82.38 136 GLN A O 1
ATOM 1033 N N . ARG A 1 137 ? 10.473 2.716 -5.910 1.00 80.00 137 ARG A N 1
ATOM 1034 C CA . ARG A 1 137 ? 11.232 1.788 -6.769 1.00 80.00 137 ARG A CA 1
ATOM 1035 C C . ARG A 1 137 ? 11.011 2.081 -8.251 1.00 80.00 137 ARG A C 1
ATOM 1037 O O . ARG A 1 137 ? 11.987 2.107 -8.995 1.00 80.00 137 ARG A O 1
ATOM 1044 N N . LEU A 1 138 ? 9.774 2.371 -8.658 1.00 82.31 138 LEU A N 1
ATOM 1045 C CA . LEU A 1 138 ? 9.446 2.766 -10.029 1.00 82.31 138 LEU A CA 1
ATOM 1046 C C . LEU A 1 138 ? 10.161 4.059 -10.429 1.00 82.31 138 LEU A C 1
ATOM 1048 O O . LEU A 1 138 ? 10.814 4.119 -11.467 1.00 82.31 138 LEU A O 1
ATOM 1052 N N . ARG A 1 139 ? 10.098 5.092 -9.583 1.00 83.69 139 ARG A N 1
ATOM 1053 C CA . ARG A 1 139 ? 10.811 6.355 -9.832 1.00 83.69 139 ARG A CA 1
ATOM 1054 C C . ARG A 1 139 ? 12.320 6.148 -9.955 1.00 83.69 139 ARG A C 1
ATOM 1056 O O . ARG A 1 139 ? 12.949 6.776 -10.803 1.00 83.69 139 ARG A O 1
ATOM 1063 N N . ALA A 1 140 ? 12.895 5.272 -9.131 1.00 85.31 140 ALA A N 1
ATOM 1064 C CA . ALA A 1 140 ? 14.306 4.915 -9.228 1.00 85.31 140 ALA A CA 1
ATOM 1065 C C . ALA A 1 140 ? 14.621 4.216 -10.562 1.00 85.31 140 ALA A C 1
ATOM 1067 O O . ALA A 1 140 ? 15.582 4.599 -11.225 1.00 85.31 140 ALA A O 1
ATOM 1068 N N . PHE A 1 141 ? 13.781 3.270 -10.992 1.00 87.00 141 PHE A N 1
ATOM 1069 C CA . PHE A 1 141 ? 13.931 2.582 -12.274 1.00 87.00 141 PHE A CA 1
ATOM 1070 C C . PHE A 1 141 ? 13.844 3.544 -13.467 1.00 87.00 141 PHE A C 1
ATOM 1072 O O . PHE A 1 141 ? 14.740 3.561 -14.306 1.00 87.00 141 PHE A O 1
ATOM 1079 N N . LEU A 1 142 ? 12.822 4.406 -13.517 1.00 88.31 142 LEU A N 1
ATOM 1080 C CA . LEU A 1 142 ? 12.666 5.387 -14.598 1.00 88.31 142 LEU A CA 1
ATOM 1081 C C . LEU A 1 142 ? 13.867 6.329 -14.694 1.00 88.31 142 LEU A C 1
ATOM 1083 O O . LEU A 1 142 ? 14.307 6.651 -15.792 1.00 88.31 142 LEU A O 1
ATOM 1087 N N . ARG A 1 143 ? 14.448 6.716 -13.556 1.00 88.94 143 ARG A N 1
ATOM 1088 C CA . ARG A 1 143 ? 15.664 7.535 -13.517 1.00 88.94 143 ARG A CA 1
ATOM 1089 C C . ARG A 1 143 ? 16.901 6.783 -14.026 1.00 88.94 143 ARG A C 1
ATOM 1091 O O . ARG A 1 143 ? 17.781 7.402 -14.622 1.00 88.94 143 ARG A O 1
ATOM 1098 N N . LEU A 1 144 ? 16.996 5.470 -13.800 1.00 90.25 144 LEU A N 1
ATOM 1099 C CA . LEU A 1 144 ? 18.057 4.640 -14.386 1.00 90.25 144 LEU A CA 1
ATOM 1100 C C . LEU A 1 144 ? 17.899 4.535 -15.898 1.00 90.25 144 LEU A C 1
ATOM 1102 O O . LEU A 1 144 ? 18.879 4.716 -16.614 1.00 90.25 144 LEU A O 1
ATOM 1106 N N . LEU A 1 145 ? 16.673 4.295 -16.364 1.00 90.75 145 LEU A N 1
ATOM 1107 C CA . LEU A 1 145 ? 16.338 4.241 -17.782 1.00 90.75 145 LEU A CA 1
ATOM 1108 C C . LEU A 1 145 ? 16.646 5.572 -18.479 1.00 90.75 145 LEU A C 1
ATOM 1110 O O . LEU A 1 145 ? 17.353 5.590 -19.483 1.00 90.75 145 LEU A O 1
ATOM 1114 N N . GLU A 1 146 ? 16.205 6.691 -17.906 1.00 89.88 146 GLU A N 1
ATOM 1115 C CA . GLU A 1 146 ? 16.510 8.036 -18.400 1.00 89.88 146 GLU A CA 1
ATOM 1116 C C . GLU A 1 146 ? 18.026 8.285 -18.443 1.00 89.88 146 GLU A C 1
ATOM 1118 O O . GLU A 1 146 ? 18.556 8.768 -19.443 1.00 89.88 146 GLU A O 1
ATOM 1123 N N . GLY A 1 147 ? 18.752 7.897 -17.389 1.00 89.00 147 GLY A N 1
ATOM 1124 C CA . GLY A 1 147 ? 20.207 8.022 -17.326 1.00 89.00 147 GLY A CA 1
ATOM 1125 C C . GLY A 1 147 ? 20.940 7.154 -18.354 1.00 89.00 147 GLY A C 1
ATOM 1126 O O . GLY A 1 147 ? 21.944 7.594 -18.919 1.00 89.00 147 GLY A O 1
ATOM 1127 N N . PHE A 1 148 ? 20.450 5.943 -18.617 1.00 89.44 148 PHE A N 1
ATOM 1128 C CA . PHE A 1 148 ? 20.993 5.044 -19.634 1.00 89.44 148 PHE A CA 1
ATOM 1129 C C . PHE A 1 148 ? 20.751 5.602 -21.040 1.00 89.44 148 PHE A C 1
ATOM 1131 O O . PHE A 1 148 ? 21.699 5.807 -21.797 1.00 89.44 148 PHE A O 1
ATOM 1138 N N . MET A 1 149 ? 19.507 5.970 -21.356 1.00 89.50 149 MET A N 1
ATOM 1139 C CA . MET A 1 149 ? 19.145 6.578 -22.639 1.00 89.50 149 MET A CA 1
ATOM 1140 C C . MET A 1 149 ? 19.866 7.911 -22.870 1.00 89.50 149 MET A C 1
ATOM 1142 O O . MET A 1 149 ? 20.303 8.194 -23.985 1.00 89.50 149 MET A O 1
ATOM 1146 N N . GLY A 1 150 ? 20.059 8.718 -21.824 1.00 89.12 150 GLY A N 1
ATOM 1147 C CA . GLY A 1 150 ? 20.830 9.959 -21.886 1.00 89.12 150 GLY A CA 1
ATOM 1148 C C . GLY A 1 150 ? 22.290 9.731 -22.287 1.00 89.12 150 GLY A C 1
ATOM 1149 O O . GLY A 1 150 ? 22.816 10.466 -23.121 1.00 89.12 150 GLY A O 1
ATOM 1150 N N . ARG A 1 151 ? 22.931 8.668 -21.777 1.00 87.12 151 ARG A N 1
ATOM 1151 C CA . ARG A 1 151 ? 24.303 8.280 -22.164 1.00 87.12 151 ARG A CA 1
ATOM 1152 C C . ARG A 1 151 ? 24.403 7.829 -23.622 1.00 87.12 151 ARG A C 1
ATOM 1154 O O . ARG A 1 151 ? 25.454 8.002 -24.230 1.00 87.12 151 ARG A O 1
ATOM 1161 N N . LEU A 1 152 ? 23.322 7.283 -24.175 1.00 85.81 152 LEU A N 1
ATOM 1162 C CA . LEU A 1 152 ? 23.227 6.881 -25.582 1.00 85.81 152 LEU A CA 1
ATOM 1163 C C . LEU A 1 152 ? 22.821 8.036 -26.516 1.00 85.81 152 LEU A C 1
ATOM 1165 O O . LEU A 1 152 ? 22.895 7.899 -27.737 1.00 85.81 152 LEU A O 1
ATOM 1169 N N . GLY A 1 153 ? 22.443 9.191 -25.956 1.00 86.12 153 GLY A N 1
ATOM 1170 C CA . GLY A 1 153 ? 21.944 10.343 -26.709 1.00 86.12 153 GLY A CA 1
ATOM 1171 C C . GLY A 1 153 ? 20.479 10.215 -27.140 1.00 86.12 153 GLY A C 1
ATOM 1172 O O . GLY A 1 153 ? 20.039 10.953 -28.013 1.00 86.12 153 GLY A O 1
ATOM 1173 N N . TRP A 1 154 ? 19.714 9.303 -26.536 1.00 87.25 154 TRP A N 1
ATOM 1174 C CA . TRP A 1 154 ? 18.322 8.999 -26.896 1.00 87.25 154 TRP A CA 1
ATOM 1175 C C . TRP A 1 154 ? 17.281 9.622 -25.965 1.00 87.25 154 TRP A C 1
ATOM 1177 O O . TRP A 1 154 ? 16.111 9.248 -26.019 1.00 87.25 154 TRP A O 1
ATOM 1187 N N . GLY A 1 155 ? 17.663 10.582 -25.118 1.00 84.25 155 GLY A N 1
ATOM 1188 C CA . GLY A 1 155 ? 16.753 11.204 -24.144 1.00 84.25 155 GLY A CA 1
ATOM 1189 C C . GLY A 1 155 ? 15.455 11.755 -24.756 1.00 84.25 155 GLY A C 1
ATOM 1190 O O . GLY A 1 155 ? 14.409 11.713 -24.119 1.00 84.25 155 GLY A O 1
ATOM 1191 N N . GLN A 1 156 ? 15.481 12.171 -26.025 1.00 86.94 156 GLN A N 1
ATOM 1192 C CA . GLN A 1 156 ? 14.300 12.621 -26.775 1.00 86.94 156 GLN A CA 1
ATOM 1193 C C . GLN A 1 156 ? 13.222 11.535 -26.988 1.00 86.94 156 GLN A C 1
ATOM 1195 O O . GLN A 1 156 ? 12.049 11.867 -27.138 1.00 86.94 156 GLN A O 1
ATOM 1200 N N . HIS A 1 157 ? 13.585 10.246 -26.955 1.00 87.38 157 HIS A N 1
ATOM 1201 C CA . HIS A 1 157 ? 12.651 9.117 -27.097 1.00 87.38 157 HIS A CA 1
ATOM 1202 C C . HIS A 1 157 ? 12.130 8.596 -25.755 1.00 87.38 157 HIS A C 1
ATOM 1204 O O . HIS A 1 157 ? 11.224 7.761 -25.737 1.00 87.38 157 HIS A O 1
ATOM 1210 N N . PHE A 1 158 ? 12.667 9.094 -24.635 1.00 88.06 158 PHE A N 1
ATOM 1211 C CA . PHE A 1 158 ? 12.323 8.616 -23.296 1.00 88.06 158 PHE A CA 1
ATOM 1212 C C . PHE A 1 158 ? 10.818 8.682 -23.026 1.00 88.06 158 PHE A C 1
ATOM 1214 O O . PHE A 1 158 ? 10.255 7.723 -22.513 1.00 88.06 158 PHE A O 1
ATOM 1221 N N . GLY A 1 159 ? 10.143 9.760 -23.438 1.00 85.44 159 GLY A N 1
ATOM 1222 C CA . GLY A 1 159 ? 8.696 9.902 -23.241 1.00 85.44 159 GLY A CA 1
ATOM 1223 C C . GLY A 1 159 ? 7.869 8.807 -23.926 1.00 85.44 159 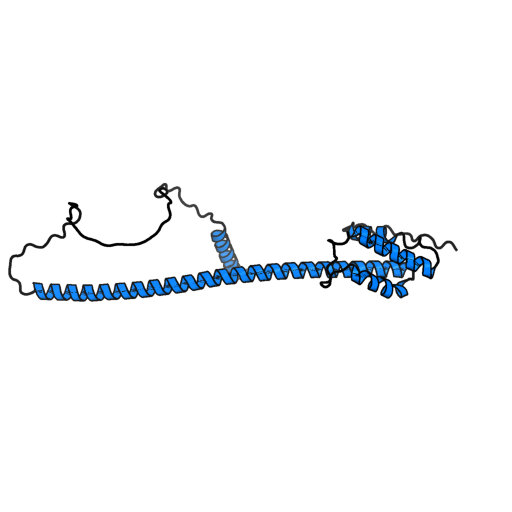GLY A C 1
ATOM 1224 O O . GLY A 1 159 ? 6.863 8.372 -23.374 1.00 85.44 159 GLY A O 1
ATOM 1225 N N . GLY A 1 160 ? 8.308 8.321 -25.093 1.00 86.69 160 GLY A N 1
ATOM 1226 C CA . GLY A 1 160 ? 7.636 7.235 -25.813 1.00 86.69 160 GLY A CA 1
ATOM 1227 C C . GLY A 1 160 ? 7.851 5.874 -25.152 1.00 86.69 160 GLY A C 1
ATOM 1228 O O . GLY A 1 160 ? 6.896 5.121 -24.980 1.00 86.69 160 GLY A O 1
ATOM 1229 N N . VAL A 1 161 ? 9.085 5.600 -24.717 1.00 86.25 161 VAL A N 1
ATOM 1230 C CA . VAL A 1 161 ? 9.427 4.374 -23.979 1.00 86.25 161 VAL A CA 1
ATOM 1231 C C . VAL A 1 161 ? 8.697 4.352 -22.634 1.00 86.25 161 VAL A C 1
ATOM 1233 O O . VAL A 1 161 ? 8.012 3.385 -22.328 1.00 86.25 161 VAL A O 1
ATOM 1236 N N . ALA A 1 162 ? 8.748 5.443 -21.865 1.00 85.62 162 ALA A N 1
ATOM 1237 C CA . ALA A 1 162 ? 8.097 5.549 -20.560 1.00 85.62 162 ALA A CA 1
ATOM 1238 C C . ALA A 1 162 ? 6.570 5.379 -20.637 1.00 85.62 162 ALA A C 1
ATOM 1240 O O . ALA A 1 162 ? 5.992 4.736 -19.767 1.00 85.62 162 ALA A O 1
ATOM 1241 N N . ALA A 1 163 ? 5.921 5.894 -21.687 1.00 83.94 163 ALA A N 1
ATOM 1242 C CA . ALA A 1 163 ? 4.483 5.711 -21.892 1.00 83.94 163 ALA A CA 1
ATOM 1243 C C . ALA A 1 163 ? 4.097 4.246 -22.162 1.00 83.94 163 ALA A C 1
ATOM 1245 O O . ALA A 1 163 ? 3.024 3.807 -21.760 1.00 83.94 163 ALA A O 1
ATOM 1246 N N . GLN A 1 164 ? 4.965 3.471 -22.815 1.00 83.88 164 GLN A N 1
ATOM 1247 C CA . GLN A 1 164 ? 4.731 2.045 -23.059 1.00 83.88 164 GLN A CA 1
ATOM 1248 C C . GLN A 1 164 ? 4.923 1.188 -21.797 1.00 83.88 164 GLN A C 1
ATOM 1250 O O . GLN A 1 164 ? 4.332 0.114 -21.698 1.00 83.88 164 GLN A O 1
ATOM 1255 N N . LEU A 1 165 ? 5.680 1.677 -20.807 1.00 82.38 165 LEU A N 1
ATOM 1256 C CA . LEU A 1 165 ? 5.856 0.999 -19.518 1.00 82.38 165 LEU A CA 1
ATOM 1257 C C . LEU A 1 165 ? 4.633 1.113 -18.602 1.00 82.38 165 LEU A C 1
ATOM 1259 O O . LEU A 1 165 ? 4.524 0.325 -17.667 1.00 82.38 165 LEU A O 1
ATOM 1263 N N . ASP A 1 166 ? 3.704 2.036 -18.869 1.00 73.25 166 ASP A N 1
ATOM 1264 C CA . ASP A 1 166 ? 2.503 2.263 -18.048 1.00 73.25 166 ASP A CA 1
ATOM 1265 C C . ASP A 1 166 ? 1.656 0.982 -17.888 1.00 73.25 166 ASP A C 1
ATOM 1267 O O . ASP A 1 166 ? 1.082 0.727 -16.834 1.00 73.25 166 ASP A O 1
ATOM 1271 N N . GLY A 1 167 ? 1.669 0.097 -18.894 1.00 73.50 167 GLY A N 1
ATOM 1272 C CA . GLY A 1 167 ? 0.962 -1.189 -18.863 1.00 73.50 167 GLY A CA 1
ATOM 1273 C C . GLY A 1 167 ? 1.582 -2.271 -17.966 1.00 73.50 167 GLY A C 1
ATOM 1274 O O . GLY A 1 167 ? 0.912 -3.261 -17.665 1.00 73.50 167 GLY A O 1
ATOM 1275 N N . ALA A 1 168 ? 2.834 -2.107 -17.525 1.00 73.25 168 ALA A N 1
ATOM 1276 C CA . ALA A 1 168 ? 3.500 -3.040 -16.608 1.00 73.25 168 ALA A CA 1
ATOM 1277 C C . ALA A 1 168 ? 3.094 -2.818 -15.137 1.00 73.25 168 ALA A C 1
ATOM 1279 O O . ALA A 1 168 ? 3.343 -3.668 -14.275 1.00 73.25 168 ALA A O 1
ATOM 1280 N N . PHE A 1 169 ? 2.440 -1.690 -14.852 1.00 74.62 169 PHE A N 1
ATOM 1281 C CA . PHE A 1 169 ? 2.007 -1.300 -13.519 1.00 74.62 169 PHE A CA 1
ATOM 1282 C C . PHE A 1 169 ? 0.486 -1.391 -13.402 1.00 74.62 169 PHE A C 1
ATOM 1284 O O . PHE A 1 169 ? -0.273 -1.218 -14.356 1.00 74.62 169 PHE A O 1
ATOM 1291 N N . ARG A 1 170 ? 0.018 -1.726 -12.204 1.00 75.31 170 ARG A N 1
ATOM 1292 C CA . ARG A 1 170 ? -1.404 -1.732 -11.865 1.00 75.31 170 ARG A CA 1
ATOM 1293 C C . ARG A 1 170 ? -1.888 -0.291 -11.670 1.00 75.31 170 ARG A C 1
ATOM 1295 O O . ARG A 1 170 ? -1.100 0.632 -11.492 1.00 75.31 170 ARG A O 1
ATOM 1302 N N . ALA A 1 171 ? -3.208 -0.098 -11.659 1.00 68.81 171 ALA A N 1
ATOM 1303 C CA . ALA A 1 171 ? -3.827 1.221 -11.475 1.00 68.81 171 ALA A CA 1
ATOM 1304 C C . ALA A 1 171 ? -3.497 1.889 -10.119 1.00 68.81 171 ALA A C 1
ATOM 1306 O O . ALA A 1 171 ? -3.686 3.091 -9.965 1.00 68.81 171 ALA A O 1
ATOM 1307 N N . ASP A 1 172 ? -3.008 1.122 -9.142 1.00 62.19 172 ASP A N 1
ATOM 1308 C CA . ASP A 1 172 ? -2.501 1.599 -7.849 1.00 62.19 172 ASP A CA 1
ATOM 1309 C C . ASP A 1 172 ? -1.000 1.959 -7.878 1.00 62.19 172 ASP A C 1
ATOM 1311 O O . ASP A 1 172 ? -0.447 2.383 -6.864 1.00 62.19 172 ASP A O 1
ATOM 1315 N N . GLY A 1 173 ? -0.345 1.838 -9.038 1.00 64.94 173 GLY A N 1
ATOM 1316 C CA . GLY A 1 173 ? 1.079 2.108 -9.234 1.00 64.94 173 GLY A CA 1
ATOM 1317 C C . GLY A 1 173 ? 2.000 0.968 -8.794 1.00 64.94 173 GLY A C 1
ATOM 1318 O O . GLY A 1 173 ? 3.221 1.124 -8.864 1.00 64.94 173 GLY A O 1
ATOM 1319 N N . ALA A 1 174 ? 1.434 -0.164 -8.362 1.00 66.75 174 ALA A N 1
ATOM 1320 C CA . ALA A 1 174 ? 2.185 -1.358 -8.005 1.00 66.75 174 ALA A CA 1
ATOM 1321 C C . ALA A 1 174 ? 2.723 -2.057 -9.256 1.00 66.75 174 ALA A C 1
ATOM 1323 O O . ALA A 1 174 ? 2.006 -2.208 -10.252 1.00 66.75 174 ALA A O 1
ATOM 1324 N N . PHE A 1 175 ? 3.970 -2.530 -9.208 1.00 78.12 175 PHE A N 1
ATOM 1325 C CA . PHE A 1 175 ? 4.478 -3.405 -10.263 1.00 78.12 175 PHE A CA 1
ATOM 1326 C C . PHE A 1 175 ? 3.738 -4.742 -10.190 1.00 78.12 175 PHE A C 1
ATOM 1328 O O . PHE A 1 175 ? 3.656 -5.357 -9.125 1.00 78.12 175 PHE A O 1
ATOM 1335 N N . ALA A 1 176 ? 3.185 -5.196 -11.314 1.00 77.00 176 ALA A N 1
ATOM 1336 C CA . ALA A 1 176 ? 2.395 -6.421 -11.359 1.00 77.00 176 ALA A CA 1
ATOM 1337 C C . ALA A 1 176 ? 3.297 -7.671 -11.326 1.00 77.00 176 ALA A C 1
ATOM 1339 O O . ALA A 1 176 ? 3.453 -8.370 -12.328 1.00 77.00 176 ALA A O 1
ATOM 1340 N N . HIS A 1 177 ? 3.900 -7.955 -10.166 1.00 70.81 177 HIS A N 1
ATOM 1341 C CA . HIS A 1 177 ? 4.781 -9.110 -9.942 1.00 70.81 177 HIS A CA 1
ATOM 1342 C C . HIS A 1 177 ? 4.097 -10.462 -10.212 1.00 70.81 177 HIS A C 1
ATOM 1344 O O . HIS A 1 177 ? 4.766 -11.458 -10.475 1.00 70.81 177 HIS A O 1
ATOM 1350 N N . ASP A 1 178 ? 2.767 -10.501 -10.142 1.00 74.19 178 ASP A N 1
ATOM 1351 C CA . ASP A 1 178 ? 1.921 -11.644 -10.483 1.00 74.19 178 ASP A CA 1
ATOM 1352 C C . ASP A 1 178 ? 1.807 -11.886 -11.998 1.00 74.19 178 ASP A C 1
ATOM 1354 O O . ASP A 1 178 ? 1.473 -12.993 -12.419 1.00 74.19 178 ASP A O 1
ATOM 1358 N N . ARG A 1 179 ? 2.090 -10.868 -12.819 1.00 70.25 179 ARG A N 1
ATOM 1359 C CA . ARG A 1 179 ? 1.979 -10.918 -14.285 1.00 70.25 179 ARG A CA 1
ATOM 1360 C C . ARG A 1 179 ? 3.318 -11.107 -14.974 1.00 70.25 179 ARG A C 1
ATOM 1362 O O . ARG A 1 179 ? 3.369 -11.758 -16.013 1.00 70.25 179 ARG A O 1
ATOM 1369 N N . LEU A 1 180 ? 4.381 -10.534 -14.416 1.00 76.38 180 LEU A N 1
ATOM 1370 C CA . LEU A 1 180 ? 5.710 -10.579 -15.007 1.00 76.38 180 LEU A CA 1
ATOM 1371 C C . LEU A 1 180 ? 6.782 -10.584 -13.914 1.00 76.38 180 LEU A C 1
ATOM 1373 O O . LEU A 1 180 ? 6.673 -9.859 -12.920 1.00 76.38 180 LEU A O 1
ATOM 1377 N N . ARG A 1 181 ? 7.838 -11.387 -14.085 1.00 83.12 181 ARG A N 1
ATOM 1378 C CA . ARG A 1 181 ? 9.005 -11.290 -13.199 1.00 83.12 181 ARG A CA 1
ATOM 1379 C C . ARG A 1 181 ? 9.753 -9.997 -13.508 1.00 83.12 181 ARG A C 1
ATOM 1381 O O . ARG A 1 181 ? 9.683 -9.467 -14.611 1.00 83.12 181 ARG A O 1
ATOM 1388 N N . PHE A 1 182 ? 10.492 -9.489 -12.523 1.00 82.62 182 PHE A N 1
ATOM 1389 C CA . PHE A 1 182 ? 11.264 -8.259 -12.704 1.00 82.62 182 PHE A CA 1
ATOM 1390 C C . PHE A 1 182 ? 12.353 -8.400 -13.779 1.00 82.62 182 PHE A C 1
ATOM 1392 O O . PHE A 1 182 ? 12.574 -7.458 -14.521 1.00 82.62 182 PHE A O 1
ATOM 1399 N N . THR A 1 183 ? 12.995 -9.565 -13.892 1.00 84.06 183 THR A N 1
ATOM 1400 C CA . THR A 1 183 ? 13.962 -9.856 -14.966 1.00 84.06 183 THR A CA 1
ATOM 1401 C C . THR A 1 183 ? 13.290 -9.792 -16.332 1.00 84.06 183 THR A C 1
ATOM 1403 O O . THR A 1 183 ? 13.663 -8.966 -17.147 1.00 84.06 183 THR A O 1
ATOM 1406 N N . ASP A 1 184 ? 12.188 -10.525 -16.506 1.00 86.25 184 ASP A N 1
ATOM 1407 C CA . ASP A 1 184 ? 11.423 -10.565 -17.758 1.00 86.25 184 ASP A CA 1
ATOM 1408 C C . ASP A 1 184 ? 10.893 -9.169 -18.158 1.00 86.25 184 ASP A C 1
ATOM 1410 O O . ASP A 1 184 ? 10.727 -8.860 -19.335 1.00 86.25 184 ASP A O 1
ATOM 1414 N N . PHE A 1 185 ? 10.622 -8.302 -17.174 1.00 88.00 185 PHE A N 1
ATOM 1415 C CA . PHE A 1 185 ? 10.293 -6.896 -17.417 1.00 88.00 185 PHE A CA 1
ATOM 1416 C C . PHE A 1 185 ? 11.474 -6.113 -17.966 1.00 88.00 185 PHE A C 1
ATOM 1418 O O . PHE A 1 185 ? 11.313 -5.374 -18.933 1.00 88.00 185 PHE A O 1
ATOM 1425 N N . VAL A 1 186 ? 12.637 -6.235 -17.330 1.00 88.62 186 VAL A N 1
ATOM 1426 C CA . VAL A 1 186 ? 13.845 -5.530 -17.754 1.00 88.62 186 VAL A CA 1
ATOM 1427 C C . VAL A 1 186 ? 14.249 -5.973 -19.163 1.00 88.62 186 VAL A C 1
ATOM 1429 O O . VAL A 1 186 ? 14.544 -5.102 -19.979 1.00 88.62 186 VAL A O 1
ATOM 1432 N N . ASP A 1 187 ? 14.132 -7.264 -19.479 1.00 87.88 187 ASP A N 1
ATOM 1433 C CA . ASP A 1 187 ? 14.354 -7.818 -20.822 1.00 87.88 187 ASP A CA 1
ATOM 1434 C C . ASP A 1 187 ? 13.399 -7.202 -21.853 1.00 87.88 187 ASP A C 1
ATOM 1436 O O . ASP A 1 187 ? 13.813 -6.783 -22.932 1.00 87.88 187 ASP A O 1
ATOM 1440 N N . ALA A 1 188 ? 12.112 -7.068 -21.514 1.00 88.00 188 ALA A N 1
ATOM 1441 C CA . ALA A 1 188 ? 11.140 -6.420 -22.394 1.00 88.00 188 ALA A CA 1
ATOM 1442 C C . ALA A 1 188 ? 11.471 -4.935 -22.630 1.00 88.00 188 ALA A C 1
ATOM 1444 O O . ALA A 1 188 ? 11.283 -4.421 -23.734 1.00 88.00 188 ALA A O 1
ATOM 1445 N N . VAL A 1 189 ? 11.988 -4.231 -21.615 1.00 89.94 189 VAL A N 1
ATOM 1446 C CA . VAL A 1 189 ? 12.467 -2.850 -21.786 1.00 89.94 189 VAL A CA 1
ATOM 1447 C C . VAL A 1 189 ? 13.708 -2.807 -22.680 1.00 89.94 189 VAL A C 1
ATOM 1449 O O . VAL A 1 189 ? 13.819 -1.902 -23.506 1.00 89.94 189 VAL A O 1
ATOM 1452 N N . GLU A 1 190 ? 14.620 -3.770 -22.560 1.00 89.56 190 GLU A N 1
ATOM 1453 C CA . GLU A 1 190 ? 15.777 -3.893 -23.450 1.00 89.56 190 GLU A CA 1
ATOM 1454 C C . GLU A 1 190 ? 15.351 -4.105 -24.909 1.00 89.56 190 GLU A C 1
ATOM 1456 O O . GLU A 1 190 ? 15.818 -3.378 -25.786 1.00 89.56 190 GLU A O 1
ATOM 1461 N N . GLU A 1 191 ? 14.373 -4.976 -25.169 1.00 89.50 191 GLU A N 1
ATOM 1462 C CA . GLU A 1 191 ? 13.807 -5.178 -26.510 1.00 89.50 191 GLU A CA 1
ATOM 1463 C C . GLU A 1 191 ? 13.180 -3.884 -27.073 1.00 89.50 191 GLU A C 1
ATOM 1465 O O . GLU A 1 191 ? 13.355 -3.539 -28.248 1.00 89.50 191 GLU A O 1
ATOM 1470 N N . MET A 1 192 ? 12.493 -3.104 -26.231 1.00 87.56 192 MET A N 1
ATOM 1471 C CA . MET A 1 192 ? 11.972 -1.790 -26.625 1.00 87.56 192 MET A CA 1
ATOM 1472 C C . MET A 1 192 ? 13.100 -0.808 -26.969 1.00 87.56 192 MET A C 1
ATOM 1474 O O . MET A 1 192 ? 12.982 -0.034 -27.925 1.00 87.56 192 MET A O 1
ATOM 1478 N N . LEU A 1 193 ? 14.196 -0.823 -26.208 1.00 89.94 193 LEU A N 1
ATOM 1479 C CA . LEU A 1 193 ? 15.368 0.011 -26.470 1.00 89.94 193 LEU A CA 1
ATOM 1480 C C . LEU A 1 193 ? 16.102 -0.421 -27.743 1.00 89.94 193 LEU A C 1
ATOM 1482 O O . LEU A 1 193 ? 16.518 0.449 -28.507 1.00 89.94 193 LEU A O 1
ATOM 1486 N N . GLU A 1 194 ? 16.209 -1.720 -28.022 1.00 89.19 194 GLU A N 1
ATOM 1487 C CA . GLU A 1 194 ? 16.727 -2.231 -29.292 1.00 89.19 194 GLU A CA 1
ATOM 1488 C C . GLU A 1 194 ? 15.913 -1.710 -30.479 1.00 89.19 194 GLU A C 1
ATOM 1490 O O . GLU A 1 194 ? 16.475 -1.334 -31.508 1.00 89.19 194 GLU A O 1
ATOM 1495 N N . GLU A 1 195 ? 14.587 -1.671 -30.355 1.00 87.19 195 GLU A N 1
ATOM 1496 C CA . GLU A 1 195 ? 13.710 -1.167 -31.411 1.00 87.19 195 GLU A CA 1
ATOM 1497 C C . GLU A 1 195 ? 13.907 0.342 -31.639 1.00 87.19 195 GLU A C 1
ATOM 1499 O O . GLU A 1 195 ? 13.974 0.796 -32.785 1.00 87.19 195 GLU A O 1
ATOM 1504 N N . VAL A 1 196 ? 14.093 1.129 -30.573 1.00 86.69 196 VAL A N 1
ATOM 1505 C CA . VAL A 1 196 ? 14.500 2.543 -30.691 1.00 86.69 196 VAL A CA 1
ATOM 1506 C C . VAL A 1 196 ? 15.870 2.654 -31.372 1.00 86.69 196 VAL A C 1
ATOM 1508 O O . VAL A 1 196 ? 16.052 3.468 -32.280 1.00 86.69 196 VAL A O 1
ATOM 1511 N N . ALA A 1 197 ? 16.818 1.795 -31.003 1.00 84.94 197 ALA A N 1
ATOM 1512 C CA . ALA A 1 197 ? 18.164 1.774 -31.563 1.00 84.94 197 ALA A CA 1
ATOM 1513 C C . ALA A 1 197 ? 18.181 1.435 -33.065 1.00 84.94 197 ALA A C 1
ATOM 1515 O O . ALA A 1 197 ? 18.918 2.055 -33.845 1.00 84.94 197 ALA A O 1
ATOM 1516 N N . ARG A 1 198 ? 17.325 0.496 -33.496 1.00 84.50 198 ARG A N 1
ATOM 1517 C CA . ARG A 1 198 ? 17.107 0.152 -34.911 1.00 84.50 198 ARG A CA 1
ATOM 1518 C C . ARG A 1 198 ? 16.619 1.357 -35.706 1.00 84.50 198 ARG A C 1
ATOM 1520 O O . ARG A 1 198 ? 17.128 1.585 -36.801 1.00 84.50 198 ARG A O 1
ATOM 1527 N N . ARG A 1 199 ? 15.689 2.140 -35.153 1.00 82.62 199 ARG A N 1
ATOM 1528 C CA . ARG A 1 199 ? 15.122 3.329 -35.813 1.00 82.62 199 ARG A CA 1
ATOM 1529 C C . ARG A 1 199 ? 16.114 4.484 -35.925 1.00 82.62 199 ARG A C 1
ATOM 1531 O O . ARG A 1 199 ? 16.138 5.149 -36.953 1.00 82.62 199 ARG A O 1
ATOM 1538 N N . GLU A 1 200 ? 16.935 4.702 -34.900 1.00 75.69 200 GLU A N 1
ATOM 1539 C CA . GLU A 1 200 ? 17.862 5.841 -34.844 1.00 75.69 200 GLU A CA 1
ATOM 1540 C C . GLU A 1 200 ? 19.185 5.593 -35.583 1.00 75.69 200 GLU A C 1
ATOM 1542 O O . GLU A 1 200 ? 19.686 6.465 -36.292 1.00 75.69 200 GLU A O 1
ATOM 1547 N N . ARG A 1 201 ? 19.806 4.422 -35.388 1.00 67.75 201 ARG A N 1
ATOM 1548 C CA . ARG A 1 201 ? 21.181 4.154 -35.859 1.00 67.75 201 ARG A CA 1
ATOM 1549 C C . ARG A 1 201 ? 21.357 2.819 -36.578 1.00 67.75 201 ARG A C 1
ATOM 1551 O O . ARG A 1 201 ? 22.467 2.523 -37.016 1.00 67.75 201 ARG A O 1
ATOM 1558 N N . GLY A 1 202 ? 20.309 1.999 -36.676 1.00 68.19 202 GLY A N 1
ATOM 1559 C CA . GLY A 1 202 ? 20.364 0.679 -37.317 1.00 68.19 202 GLY A CA 1
ATOM 1560 C C . GLY A 1 202 ? 21.261 -0.340 -36.601 1.00 68.19 202 GLY A C 1
ATOM 1561 O O . GLY A 1 202 ? 21.548 -1.398 -37.154 1.00 68.19 202 GLY A O 1
ATOM 1562 N N . ARG A 1 203 ? 21.720 -0.033 -35.383 1.00 72.38 203 ARG A N 1
ATOM 1563 C CA . ARG A 1 203 ? 22.525 -0.918 -34.535 1.00 72.38 203 ARG A CA 1
ATOM 1564 C C . ARG A 1 203 ? 21.700 -1.211 -33.297 1.00 72.38 203 ARG A C 1
ATOM 1566 O O . ARG A 1 203 ? 21.437 -0.286 -32.544 1.00 72.38 203 ARG A O 1
ATOM 1573 N N . LYS A 1 204 ? 21.261 -2.454 -33.123 1.00 76.38 204 LYS A N 1
ATOM 1574 C CA . LYS A 1 204 ? 20.489 -2.884 -31.946 1.00 76.38 204 LYS A CA 1
ATOM 1575 C C . LYS A 1 204 ? 21.396 -3.145 -30.735 1.00 76.38 204 LYS A C 1
ATOM 1577 O O . LYS A 1 204 ? 21.061 -2.705 -29.647 1.00 76.38 204 LYS A O 1
ATOM 1582 N N . ASP A 1 205 ? 22.618 -3.617 -31.003 1.00 80.31 205 ASP A N 1
ATOM 1583 C CA . ASP A 1 205 ? 23.650 -4.040 -30.039 1.00 80.31 205 ASP A CA 1
ATOM 1584 C C . ASP A 1 205 ? 24.098 -2.965 -29.022 1.00 80.31 205 ASP A C 1
ATOM 1586 O O . ASP A 1 205 ? 24.874 -3.214 -28.103 1.00 80.31 205 ASP A O 1
ATOM 1590 N N . VAL A 1 206 ? 23.675 -1.715 -29.217 1.00 78.81 206 VAL A N 1
ATOM 1591 C CA . VAL A 1 206 ? 23.924 -0.603 -28.285 1.00 78.81 206 VAL A CA 1
ATOM 1592 C C . VAL A 1 206 ? 22.943 -0.588 -27.109 1.00 78.81 206 VAL A C 1
ATOM 1594 O O . VAL A 1 206 ? 23.215 0.104 -26.126 1.00 78.81 206 VAL A O 1
ATOM 1597 N N . ALA A 1 207 ? 21.828 -1.318 -27.210 1.00 83.62 207 ALA A N 1
ATOM 1598 C CA . ALA A 1 207 ? 20.835 -1.482 -26.154 1.00 83.62 207 ALA A CA 1
ATOM 1599 C C . ALA A 1 207 ? 21.041 -2.762 -25.323 1.00 83.62 207 ALA A C 1
ATOM 1601 O O . ALA A 1 207 ? 20.669 -2.727 -24.155 1.00 83.62 207 ALA A O 1
ATOM 1602 N N . ASP A 1 208 ? 21.727 -3.786 -25.860 1.00 80.88 208 ASP A N 1
ATOM 1603 C CA . ASP A 1 208 ? 21.994 -5.128 -25.276 1.00 80.88 208 ASP A CA 1
ATOM 1604 C C . ASP A 1 208 ? 22.636 -5.147 -23.869 1.00 80.88 208 ASP A C 1
ATOM 1606 O O . ASP A 1 208 ? 22.940 -6.186 -23.291 1.00 80.88 208 ASP A O 1
ATOM 1610 N N . GLY A 1 209 ? 22.979 -3.979 -23.337 1.00 84.38 209 GLY A N 1
ATOM 1611 C CA . GLY A 1 209 ? 23.588 -3.831 -22.027 1.00 84.38 209 GLY A CA 1
ATOM 1612 C C . GLY A 1 209 ? 22.649 -3.310 -20.941 1.00 84.38 209 GLY A C 1
ATOM 1613 O O . GLY A 1 209 ? 23.079 -3.053 -19.812 1.00 84.38 209 GLY A O 1
ATOM 1614 N N . PHE A 1 210 ? 21.390 -3.057 -21.274 1.00 88.44 210 PHE A N 1
ATOM 1615 C CA . PHE A 1 210 ? 20.471 -2.416 -20.351 1.00 88.44 210 PHE A CA 1
ATOM 1616 C C . PHE A 1 210 ? 20.141 -3.319 -19.156 1.00 88.44 210 PHE A C 1
ATOM 1618 O O . PHE A 1 210 ? 20.186 -2.850 -18.012 1.00 88.44 210 PHE A O 1
ATOM 1625 N N . GLU A 1 211 ? 19.891 -4.605 -19.390 1.00 88.00 211 GLU A N 1
ATOM 1626 C CA . GLU A 1 211 ? 19.575 -5.583 -18.356 1.00 88.00 211 GLU A CA 1
ATOM 1627 C C . GLU A 1 211 ? 20.710 -5.697 -17.336 1.00 88.00 211 GLU A C 1
ATOM 1629 O O . GLU A 1 211 ? 20.500 -5.499 -16.134 1.00 88.00 211 GLU A O 1
ATOM 1634 N N . GLU A 1 212 ? 21.947 -5.893 -17.802 1.00 86.25 212 GLU A N 1
ATOM 1635 C CA . GLU A 1 212 ? 23.123 -5.968 -16.930 1.00 86.25 212 GLU A CA 1
ATOM 1636 C C . GLU A 1 212 ? 23.305 -4.674 -16.114 1.00 86.25 212 GLU A C 1
ATOM 1638 O O . GLU A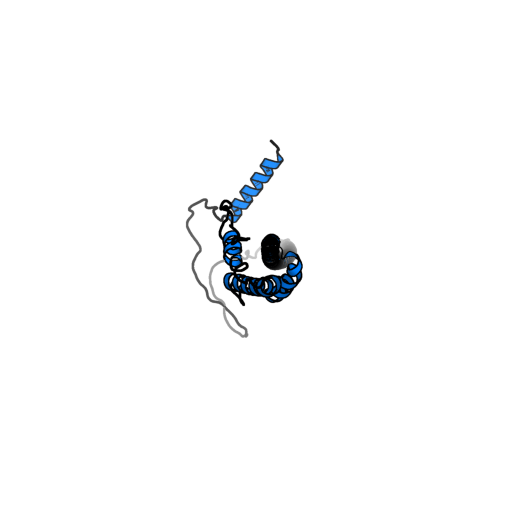 1 212 ? 23.613 -4.713 -14.914 1.00 86.25 212 GLU A O 1
ATOM 1643 N N . PHE A 1 213 ? 23.079 -3.511 -16.735 1.00 87.00 213 PHE A N 1
ATOM 1644 C CA . PHE A 1 213 ? 23.163 -2.212 -16.068 1.00 87.00 213 PHE A CA 1
ATOM 1645 C C . PHE A 1 213 ? 22.140 -2.079 -14.927 1.00 87.00 213 PHE A C 1
ATOM 1647 O O . PHE A 1 213 ? 22.497 -1.644 -13.824 1.00 87.00 213 PH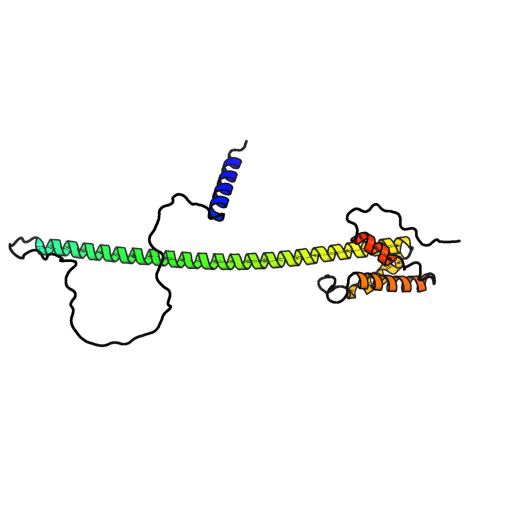E A O 1
ATOM 1654 N N . VAL A 1 214 ? 20.889 -2.481 -15.162 1.00 86.44 214 VAL A N 1
ATOM 1655 C CA . VAL A 1 214 ? 19.808 -2.428 -14.168 1.00 86.44 214 VAL A CA 1
ATOM 1656 C C . VAL A 1 214 ? 20.023 -3.461 -13.068 1.00 86.44 214 VAL A C 1
ATOM 1658 O O . VAL A 1 214 ? 19.993 -3.113 -11.883 1.00 86.44 214 VAL A O 1
ATOM 1661 N N . LEU A 1 215 ? 20.291 -4.719 -13.421 1.00 84.69 215 LEU A N 1
ATOM 1662 C CA . LEU A 1 215 ? 20.489 -5.792 -12.448 1.00 84.69 215 LEU A CA 1
ATOM 1663 C C . LEU A 1 215 ? 21.652 -5.484 -11.513 1.00 84.69 215 LEU A C 1
ATOM 1665 O O . LEU A 1 215 ? 21.555 -5.731 -10.310 1.00 84.69 215 LEU A O 1
ATOM 1669 N N . ARG A 1 216 ? 22.722 -4.861 -12.010 1.00 85.31 216 ARG A N 1
ATOM 1670 C CA . ARG A 1 216 ? 23.839 -4.427 -11.169 1.00 85.31 216 ARG A CA 1
ATOM 1671 C C . ARG A 1 216 ? 23.449 -3.349 -10.156 1.00 85.31 216 ARG A C 1
ATOM 1673 O O . ARG A 1 216 ? 23.981 -3.355 -9.045 1.00 85.31 216 ARG A O 1
ATOM 1680 N N . HIS A 1 217 ? 22.533 -2.448 -10.512 1.00 83.06 217 HIS A N 1
ATOM 1681 C CA . HIS A 1 217 ? 22.033 -1.420 -9.599 1.00 83.06 217 HIS A CA 1
ATOM 1682 C C . HIS A 1 217 ? 21.212 -2.024 -8.451 1.00 83.06 217 HIS A C 1
ATOM 1684 O O . HIS A 1 217 ? 21.387 -1.631 -7.300 1.00 83.06 217 HIS A O 1
ATOM 1690 N N . TYR A 1 218 ? 20.369 -3.018 -8.741 1.00 77.62 218 TYR A N 1
ATOM 1691 C CA . TYR A 1 218 ? 19.531 -3.669 -7.728 1.00 77.62 218 TYR A CA 1
ATOM 1692 C C . TYR A 1 218 ? 20.245 -4.793 -6.956 1.00 77.62 218 TYR A C 1
ATOM 1694 O O . TYR A 1 218 ? 19.864 -5.093 -5.827 1.00 77.62 218 TYR A O 1
ATOM 1702 N N . SER A 1 219 ? 21.314 -5.373 -7.512 1.00 73.62 219 SER A N 1
ATOM 1703 C CA . SER A 1 219 ? 22.071 -6.473 -6.891 1.00 73.62 219 SER A CA 1
ATOM 1704 C C . SER A 1 219 ? 23.170 -6.018 -5.924 1.00 73.62 219 SER A C 1
ATOM 1706 O O . SER A 1 219 ? 23.832 -6.863 -5.320 1.00 73.62 219 SER A O 1
ATOM 1708 N N . SER A 1 220 ? 23.424 -4.713 -5.765 1.00 55.62 220 SER A N 1
ATOM 1709 C CA . SER A 1 220 ? 24.562 -4.242 -4.967 1.00 55.62 220 SER A CA 1
ATOM 1710 C C . SER A 1 220 ? 24.197 -3.164 -3.940 1.00 55.62 220 SER A C 1
ATOM 1712 O O . SER A 1 220 ? 24.136 -1.984 -4.284 1.00 55.62 220 SER A O 1
ATOM 1714 N N . PRO A 1 221 ? 24.077 -3.508 -2.642 1.00 44.31 221 PRO A N 1
ATOM 1715 C CA . PRO A 1 221 ? 24.129 -2.525 -1.571 1.00 44.31 221 PRO A CA 1
ATOM 1716 C C . PRO A 1 221 ? 25.607 -2.179 -1.295 1.00 44.31 221 PRO A C 1
ATOM 1718 O O . PRO A 1 221 ? 26.179 -2.611 -0.301 1.00 44.31 221 PRO A O 1
ATOM 1721 N N . GLY A 1 222 ? 26.271 -1.453 -2.207 1.00 51.69 222 GLY A N 1
ATOM 1722 C CA . GLY A 1 222 ? 27.617 -0.893 -1.958 1.00 51.69 222 GLY A CA 1
ATOM 1723 C C . GLY A 1 222 ? 28.773 -1.316 -2.880 1.00 51.69 222 GLY A C 1
ATOM 1724 O O . GLY A 1 222 ? 29.938 -1.193 -2.496 1.00 51.69 222 GLY A O 1
ATOM 1725 N N . GLY A 1 223 ? 28.518 -1.793 -4.098 1.00 40.75 223 GLY A N 1
ATOM 1726 C CA . GLY A 1 223 ? 29.575 -2.132 -5.056 1.00 40.75 223 GLY A CA 1
ATOM 1727 C C . GLY A 1 223 ? 30.089 -0.919 -5.834 1.00 40.75 223 GLY A C 1
ATOM 1728 O O . GLY A 1 223 ? 29.376 -0.382 -6.675 1.00 40.75 223 GLY A O 1
ATOM 1729 N N . LYS A 1 224 ? 31.349 -0.527 -5.590 1.00 43.44 224 LYS A N 1
ATOM 1730 C CA . LYS A 1 224 ? 32.106 0.493 -6.344 1.00 43.44 224 LYS A CA 1
ATOM 1731 C C . LYS A 1 224 ? 31.785 0.463 -7.846 1.00 43.44 224 LYS A C 1
ATOM 1733 O O . LYS A 1 224 ? 31.848 -0.602 -8.471 1.00 43.44 224 LYS A O 1
ATOM 1738 N N . GLU A 1 225 ? 31.525 1.643 -8.416 1.00 45.31 225 GLU A N 1
ATOM 1739 C CA . GLU A 1 225 ? 31.430 1.902 -9.857 1.00 45.31 225 GLU A CA 1
ATOM 1740 C C . GLU A 1 225 ? 32.697 1.408 -10.580 1.00 45.31 225 GLU A C 1
ATOM 1742 O O . GLU A 1 225 ? 33.642 2.147 -10.837 1.00 45.31 225 GLU A O 1
ATOM 1747 N N . ARG A 1 226 ? 32.760 0.120 -10.919 1.00 49.88 226 ARG A N 1
ATOM 1748 C CA . ARG A 1 226 ? 33.628 -0.342 -12.003 1.00 49.88 226 ARG A CA 1
ATOM 1749 C C . ARG A 1 226 ? 32.915 0.014 -13.296 1.00 49.88 226 ARG A C 1
ATOM 1751 O O . ARG A 1 226 ? 31.893 -0.602 -13.598 1.00 49.88 226 ARG A O 1
ATOM 1758 N N . GLY A 1 227 ? 33.403 1.073 -13.937 1.00 45.66 227 GLY A N 1
ATOM 1759 C CA . GLY A 1 227 ? 32.793 1.734 -15.081 1.00 45.66 227 GLY A CA 1
ATOM 1760 C C . GLY A 1 227 ? 32.322 0.757 -16.149 1.00 45.66 227 GLY A C 1
ATOM 1761 O O . GLY A 1 227 ? 33.099 -0.033 -16.679 1.00 45.66 227 GLY A O 1
ATOM 1762 N N . TRP A 1 228 ? 31.035 0.855 -16.454 1.00 49.84 228 TRP A N 1
ATOM 1763 C CA . TRP A 1 228 ? 30.474 0.438 -17.727 1.00 49.84 228 TRP A CA 1
ATOM 1764 C C . TRP A 1 228 ? 31.295 1.069 -18.866 1.00 49.84 228 TRP A C 1
ATOM 1766 O O . TRP A 1 228 ? 31.406 2.297 -18.916 1.00 49.84 228 TRP A O 1
ATOM 1776 N N . ARG A 1 229 ? 31.890 0.271 -19.766 1.00 52.75 229 ARG A N 1
ATOM 1777 C CA . ARG A 1 229 ? 32.410 0.784 -21.045 1.00 52.75 229 ARG A CA 1
ATOM 1778 C C . ARG A 1 229 ? 31.313 0.626 -22.085 1.00 52.75 229 ARG A C 1
ATOM 1780 O O . ARG A 1 229 ? 30.910 -0.494 -22.368 1.00 52.75 229 ARG A O 1
ATOM 1787 N N . ALA A 1 230 ? 30.867 1.740 -22.658 1.00 48.97 230 ALA A N 1
ATOM 1788 C CA . ALA A 1 230 ? 30.010 1.700 -23.835 1.00 48.97 230 ALA A CA 1
ATOM 1789 C C . ALA A 1 230 ? 30.715 0.913 -24.962 1.00 48.97 230 ALA A C 1
ATOM 1791 O O . ALA A 1 230 ? 31.929 1.097 -25.137 1.00 48.97 230 ALA A O 1
ATOM 1792 N N . PRO A 1 231 ? 29.999 0.067 -25.726 1.00 45.88 231 PRO A N 1
ATOM 1793 C CA . PRO A 1 231 ? 30.533 -0.518 -26.949 1.00 45.88 231 PRO A CA 1
ATOM 1794 C C . PRO A 1 231 ? 31.000 0.617 -27.863 1.00 45.88 231 PRO A C 1
ATOM 1796 O O . PRO A 1 231 ? 30.265 1.572 -28.119 1.00 45.88 231 PRO A O 1
ATOM 1799 N N . GLY A 1 232 ? 32.274 0.564 -28.251 1.00 43.25 232 GLY A N 1
ATOM 1800 C CA . GLY A 1 232 ? 33.000 1.689 -28.824 1.00 43.25 232 GLY A CA 1
ATOM 1801 C C . GLY A 1 232 ? 32.310 2.329 -30.029 1.00 43.25 232 GLY A C 1
ATOM 1802 O O . GLY A 1 232 ? 31.939 1.665 -30.995 1.00 43.25 232 GLY A O 1
ATOM 1803 N N . THR A 1 233 ? 32.249 3.658 -30.019 1.00 47.28 233 THR A N 1
ATOM 1804 C CA . THR A 1 233 ? 32.235 4.452 -31.246 1.00 47.28 233 THR A CA 1
ATOM 1805 C C . THR A 1 233 ? 33.612 4.317 -31.898 1.00 47.28 233 THR A C 1
ATOM 1807 O O . THR A 1 233 ? 34.509 5.112 -31.629 1.00 47.28 233 THR A O 1
ATOM 1810 N N . ALA A 1 234 ? 33.816 3.268 -32.694 1.00 36.44 234 ALA A N 1
ATOM 1811 C CA . ALA A 1 234 ? 34.911 3.238 -33.654 1.00 36.44 234 ALA A CA 1
ATOM 1812 C C . ALA A 1 234 ? 34.499 4.101 -34.856 1.00 36.44 234 ALA A C 1
ATOM 1814 O O . ALA A 1 234 ? 33.619 3.715 -35.631 1.00 36.44 234 ALA A O 1
ATOM 1815 N N . GLY A 1 235 ? 35.089 5.292 -34.928 1.00 36.00 235 GLY A N 1
ATOM 1816 C CA . GLY A 1 235 ? 35.194 6.145 -36.106 1.00 36.00 235 GLY A CA 1
ATOM 1817 C C . GLY A 1 235 ? 36.665 6.453 -36.319 1.00 36.00 235 GLY A C 1
ATOM 1818 O O . GLY A 1 235 ? 37.356 6.634 -35.289 1.00 36.00 235 GLY A O 1
#

Foldseek 3Di:
DDPVVVVVVVVVVVVVVVVVPDDDDDPDDDDDDDDDDDDDDDDDDDDDDDDDDDDDDDDPDDPDDDDDDPCVVVVVVVVVVVVVVVVVVVVVVVVVVVVVVVVVVVVVVVVVVVVVVVVVVVVVVVVVVVLVVQLVVVVVVLVLVCVLCVVVVNNVCSVVLVVVCVVQADPSRHRPCVVDPPLRVQVVSLVVQLVVCCVPPNDSVQSVCRSVSVCVVVVDPDDPCPDDDGPDPDD

Radius of gyration: 42.5 Å; chains: 1; bounding box: 82×51×119 Å

InterPro domains:
  IPR051990 Cell Cycle Progression and Pre-B-cell Leukemia Transcription Factor-Interacting [PTHR28638] (141-223)
  IPR060301 CCPG1/PBIP1, C-terminal domain [PF27631] (124-219)

Organism: NCBI:txid241587

pLDDT: mean 72.72, std 21.94, range [28.11, 98.38]